Protein AF-A0A2H6NEP6-F1 (afdb_monomer_lite)

Secondary structure (DSSP, 8-state):
---------SSSHHHHHHHHHHHHHHHHHHHHHHHHHHHHHHHHHHHHHHHHHTTS--SS-SS----THHHHHHHHHHHHHHHHHHHHHHHHHHHHHHHHHHHHHHHHHHHHHHHHHHHHHHHHHHHHHHHHHHHHHHHHHHHHHHHHHHHHHHHHHHHHHHHHHHHHHHHHHHHHHHHHHHHHHHHHHHHHHHHHHHHHHHHHHHHHHHHHHHHHHHHHHHHHHHHHHHHHHHHHSS---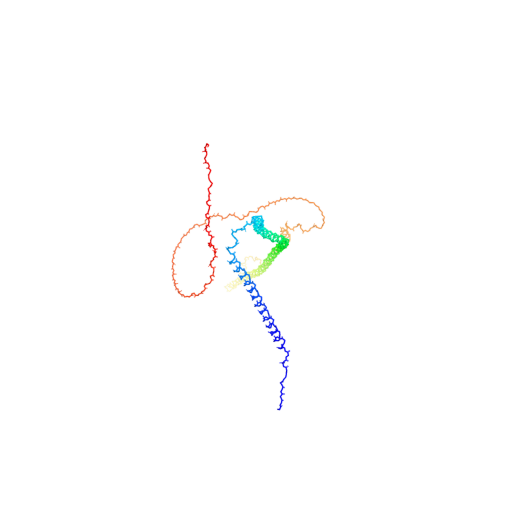SSS------S------HHHHTT--------HHHHHHHHHTT-TTS-SSSS---------------PPPPS----------------------------------------------------------

Foldseek 3Di:
DDDDDDDDDDDPPVVVVVVVVVVVVVVVVVVVVVVVVVVVVVVVVVVVVVVVVVVVPPPPPPPDDDPPVVVVVVVVVVVVVVVVVVVVVVVVVVVVVVVVVVVVVVVVVVVVVVVVVVVVVVVVVCVVVVVVVVVVVVVVVVVVVVVVVVVVVVVVVVVVVVVVVVVVVVVVVVVVVVVVVVVVVVVVVVVVVVVVVVVVVVVVVVVVVVVVVVVVVVVVVVVVVVVVQVVCCVVPVDGPPPPPDDDPDDPDPPVPCVVVVVPPPPPVPCPVVVVCCVVVVVCPPPPPPDDDDDDDDDDDDDDDDDDDDDDDDDDDDDDDDDDDDDDDDDDDDDDDDDDDDDDDDDDDDDDDDDDDDDDDDDDDDDDDD

Sequence (369 aa):
VHGGGGQLRGFDGGARARRFSEREMLESLRERLLSVQQDLSSGLKIFSDKSREAKTNKQRIAQSLPEFSAGLVLLSRYEDSWAALHKGAKECAKTGELVDSEVVMLSALWEKKRSGLLDLQDQLQQIPVFLAGLESTTASLVQLEAHFKEMEHHLLDLEDLCGQCELQRYKHMQILQLENYKKTKRKELEIFKAELDTEHVQKVLDMEHTQEMKLKERQKFFEEAFQQDMEQYLTTGYLQIAERREPIGSMSSMEVNVDTLEQMDLVDMSDQEALDVFLNSGVEDSSLLSAMIGSDSSTHQNEISFQVPTRSELGEKFCSEAPGADSTSQDACEGEAPVVQSDEENVQVDTALVNTETKSPSDASNESD

Structure (mmCIF, N/CA/C/O backbone):
data_AF-A0A2H6NEP6-F1
#
_entry.id   AF-A0A2H6NEP6-F1
#
loop_
_atom_site.group_PDB
_atom_site.id
_atom_site.type_symbol
_atom_site.label_atom_id
_atom_site.label_alt_id
_atom_site.label_comp_id
_atom_site.label_asym_id
_atom_site.label_entity_id
_atom_site.label_seq_id
_atom_site.pdbx_PDB_ins_code
_atom_site.Cartn_x
_atom_site.Cartn_y
_atom_site.Cartn_z
_atom_site.occupancy
_atom_site.B_iso_or_equiv
_atom_site.auth_seq_id
_atom_site.auth_comp_id
_atom_site.auth_asym_id
_atom_site.auth_atom_id
_atom_site.pdbx_PDB_model_num
ATOM 1 N N . VAL A 1 1 ? 82.825 -49.232 -11.498 1.00 38.31 1 VAL A N 1
ATOM 2 C CA . VAL A 1 1 ? 83.161 -49.785 -12.831 1.00 38.31 1 VAL A CA 1
ATOM 3 C C . VAL A 1 1 ? 82.092 -49.307 -13.794 1.00 38.31 1 VAL A C 1
ATOM 5 O O . VAL A 1 1 ? 80.953 -49.641 -13.533 1.00 38.31 1 VAL A O 1
ATOM 8 N N . HIS A 1 2 ? 82.491 -48.516 -14.802 1.00 41.72 2 HIS A N 1
ATOM 9 C CA . HIS A 1 2 ? 81.801 -48.198 -16.071 1.00 41.72 2 HIS A CA 1
ATOM 10 C C . HIS A 1 2 ? 80.335 -47.708 -15.994 1.00 41.72 2 HIS A C 1
ATOM 12 O O . HIS A 1 2 ? 79.480 -48.367 -15.435 1.00 41.72 2 HIS A O 1
ATOM 18 N N . GLY A 1 3 ? 79.928 -46.570 -16.552 1.00 37.19 3 GLY A N 1
ATOM 19 C CA . GLY A 1 3 ? 80.451 -45.837 -17.703 1.00 37.19 3 GLY A CA 1
ATOM 20 C C . GLY A 1 3 ? 79.317 -45.658 -18.726 1.00 37.19 3 GLY A C 1
ATOM 21 O O . GLY A 1 3 ? 78.631 -46.625 -19.030 1.00 37.19 3 GLY A O 1
ATOM 22 N N . GLY A 1 4 ? 79.162 -44.440 -19.258 1.00 39.44 4 GLY A N 1
ATOM 23 C CA . GLY A 1 4 ? 78.342 -44.123 -20.442 1.00 39.44 4 GLY A CA 1
ATOM 24 C C . GLY A 1 4 ? 76.867 -43.822 -20.132 1.00 39.44 4 GLY A C 1
ATOM 25 O O . GLY A 1 4 ? 76.156 -44.683 -19.646 1.00 39.44 4 GLY A O 1
ATOM 26 N N . GLY A 1 5 ? 76.304 -42.634 -20.366 1.00 48.16 5 GLY A N 1
ATOM 27 C CA . GLY A 1 5 ? 76.724 -41.565 -21.270 1.00 48.16 5 GLY A CA 1
ATOM 28 C C . GLY A 1 5 ? 76.229 -41.806 -22.701 1.00 48.16 5 GLY A C 1
ATOM 29 O O . GLY A 1 5 ? 77.031 -42.084 -23.582 1.00 48.16 5 GLY A O 1
ATOM 30 N N . GLY A 1 6 ? 74.919 -41.690 -22.927 1.00 43.19 6 GLY A N 1
ATOM 31 C CA . GLY A 1 6 ? 74.253 -41.663 -24.237 1.00 43.19 6 GLY A CA 1
ATOM 32 C C . GLY A 1 6 ? 72.791 -41.245 -24.023 1.00 43.19 6 GLY A C 1
ATOM 33 O O . GLY A 1 6 ? 72.220 -41.575 -22.996 1.00 43.19 6 GLY A O 1
ATOM 34 N N . GLN A 1 7 ? 72.099 -40.483 -24.863 1.00 48.06 7 GLN A N 1
ATOM 35 C CA . GLN A 1 7 ? 72.382 -39.984 -26.198 1.00 48.06 7 GLN A CA 1
ATOM 36 C C . GLN A 1 7 ? 71.327 -38.888 -26.474 1.00 48.06 7 GLN A C 1
ATOM 38 O O . GLN A 1 7 ? 70.219 -39.186 -26.900 1.00 48.06 7 GLN A O 1
ATOM 43 N N . LEU A 1 8 ? 71.636 -37.614 -26.213 1.00 52.09 8 LEU A N 1
ATOM 44 C CA . LEU A 1 8 ? 70.870 -36.476 -26.747 1.00 52.09 8 LEU A CA 1
ATOM 45 C C . LEU A 1 8 ? 71.723 -35.825 -27.832 1.00 52.09 8 LEU A C 1
ATOM 47 O O . LEU A 1 8 ? 72.448 -34.862 -27.598 1.00 52.09 8 LEU A O 1
ATOM 51 N N . ARG A 1 9 ? 71.704 -36.402 -29.032 1.00 54.72 9 ARG A N 1
ATOM 52 C CA . ARG A 1 9 ? 72.301 -35.771 -30.209 1.00 54.72 9 ARG A CA 1
ATOM 53 C C . ARG A 1 9 ? 71.459 -36.128 -31.420 1.00 54.72 9 ARG A C 1
ATOM 55 O O . ARG A 1 9 ? 71.645 -37.178 -32.020 1.00 54.72 9 ARG A O 1
ATOM 62 N N . GLY A 1 10 ? 70.515 -35.253 -31.741 1.00 55.88 10 GLY A N 1
ATOM 63 C CA . GLY A 1 10 ? 69.619 -35.503 -32.859 1.00 55.88 10 GLY A CA 1
ATOM 64 C C . GLY A 1 10 ? 68.724 -34.353 -33.288 1.00 55.88 10 GLY A C 1
ATOM 65 O O . GLY A 1 10 ? 67.737 -34.656 -33.924 1.00 55.88 10 GLY A O 1
ATOM 66 N N . PHE A 1 11 ? 69.004 -33.077 -32.982 1.00 52.53 11 PHE A N 1
ATOM 67 C CA . PHE A 1 11 ? 68.170 -31.977 -33.513 1.00 52.53 11 PHE A CA 1
ATOM 68 C C . PHE A 1 11 ? 68.890 -30.645 -33.812 1.00 52.53 11 PHE A C 1
ATOM 70 O O . PHE A 1 11 ? 68.223 -29.657 -34.083 1.00 52.53 11 PHE A O 1
ATOM 77 N N . ASP A 1 12 ? 70.231 -30.598 -33.862 1.00 54.72 12 ASP A N 1
ATOM 78 C CA . ASP A 1 12 ? 70.967 -29.341 -34.151 1.00 54.72 12 ASP A CA 1
ATOM 79 C C . ASP A 1 12 ? 71.743 -29.342 -35.493 1.00 54.72 12 ASP A C 1
ATOM 81 O O . ASP A 1 12 ? 72.451 -28.400 -35.844 1.00 54.72 12 ASP A O 1
ATOM 85 N N . GLY A 1 13 ? 71.599 -30.401 -36.302 1.00 53.53 13 GLY A N 1
ATOM 86 C CA . GLY A 1 13 ? 72.216 -30.487 -37.637 1.00 53.53 13 GLY A CA 1
ATOM 87 C C . GLY A 1 13 ? 71.435 -29.742 -38.728 1.00 53.53 13 GLY A C 1
ATOM 88 O O . GLY A 1 13 ? 72.027 -29.093 -39.589 1.00 53.53 13 GLY A O 1
ATOM 89 N N . GLY A 1 14 ? 70.098 -29.773 -38.669 1.00 55.50 14 GLY A N 1
ATOM 90 C CA . GLY A 1 14 ? 69.230 -29.156 -39.681 1.00 55.50 14 GLY A CA 1
ATOM 91 C C . GLY A 1 14 ? 69.211 -27.625 -39.626 1.00 55.50 14 GLY A C 1
ATOM 92 O O . GLY A 1 14 ? 69.209 -26.970 -40.665 1.00 55.50 14 GLY A O 1
ATOM 93 N N . ALA A 1 15 ? 69.270 -27.042 -38.424 1.00 56.22 15 ALA A N 1
ATOM 94 C CA . ALA A 1 15 ? 69.290 -25.590 -38.237 1.00 56.22 15 ALA A CA 1
ATOM 95 C C . ALA A 1 15 ? 70.648 -24.961 -38.591 1.00 56.22 15 ALA A C 1
ATOM 97 O O . ALA A 1 15 ? 70.712 -23.787 -38.955 1.00 56.22 15 ALA A O 1
ATOM 98 N N . ARG A 1 16 ? 71.748 -25.721 -38.500 1.00 57.47 16 ARG A N 1
ATOM 99 C CA . ARG A 1 16 ? 73.086 -25.255 -38.893 1.00 57.47 16 ARG A CA 1
ATOM 100 C C . ARG A 1 16 ? 73.315 -25.377 -40.401 1.00 57.47 16 ARG A C 1
ATOM 102 O O . ARG A 1 16 ? 73.893 -24.462 -40.975 1.00 57.47 16 ARG A O 1
ATOM 109 N N . ALA A 1 17 ? 72.797 -26.431 -41.040 1.00 59.59 17 ALA A N 1
ATOM 110 C CA . ALA A 1 17 ? 72.829 -26.589 -42.496 1.00 59.59 17 ALA A CA 1
ATOM 111 C C . ALA A 1 17 ? 71.945 -25.555 -43.220 1.00 59.59 17 ALA A C 1
ATOM 113 O O . ALA A 1 17 ? 72.397 -24.949 -44.188 1.00 59.59 17 ALA A O 1
ATOM 114 N N . ARG A 1 18 ? 70.736 -25.259 -42.708 1.00 59.88 18 ARG A N 1
ATOM 115 C CA . ARG A 1 18 ? 69.891 -24.175 -43.254 1.00 59.88 18 ARG A CA 1
ATOM 116 C C . ARG A 1 18 ? 70.546 -22.800 -43.110 1.00 59.88 18 ARG A C 1
ATOM 118 O O . ARG A 1 18 ? 70.616 -22.073 -44.087 1.00 59.88 18 ARG A O 1
ATOM 125 N N . ARG A 1 19 ? 71.140 -22.493 -41.949 1.00 60.56 19 ARG A N 1
ATOM 126 C CA . ARG A 1 19 ? 71.879 -21.231 -41.727 1.00 60.56 19 ARG A CA 1
ATOM 127 C C . ARG A 1 19 ? 73.191 -21.113 -42.518 1.00 60.56 19 ARG A C 1
ATOM 129 O O . ARG A 1 19 ? 73.740 -20.016 -42.619 1.00 60.56 19 ARG A O 1
ATOM 136 N N . PHE A 1 20 ? 73.743 -22.219 -43.016 1.00 63.06 20 PHE A N 1
ATOM 137 C CA . PHE A 1 20 ? 74.905 -22.201 -43.911 1.00 63.06 20 PHE A CA 1
ATOM 138 C C . PHE A 1 20 ? 74.459 -21.986 -45.362 1.00 63.06 20 PHE A C 1
ATOM 140 O O . PHE A 1 20 ? 74.976 -21.098 -46.026 1.00 63.06 20 PHE A O 1
ATOM 147 N N . SER A 1 21 ? 73.408 -22.689 -45.795 1.00 67.12 21 SER A N 1
ATOM 148 C CA . SER A 1 21 ? 72.817 -22.530 -47.128 1.00 67.12 21 SER A CA 1
ATOM 149 C C . SER A 1 21 ? 72.181 -21.145 -47.340 1.00 67.12 21 SER A C 1
ATOM 151 O O . SER A 1 21 ? 72.321 -20.563 -48.409 1.00 67.12 21 SER A O 1
ATOM 153 N N . GLU A 1 22 ? 71.568 -20.552 -46.309 1.00 67.44 22 GLU A N 1
ATOM 154 C CA . GLU A 1 22 ? 71.094 -19.158 -46.346 1.00 67.44 22 GLU A CA 1
ATOM 155 C C . GLU A 1 22 ? 72.248 -18.154 -46.478 1.00 67.44 22 GLU A C 1
ATOM 157 O O . GLU A 1 22 ? 72.110 -17.153 -47.178 1.00 67.44 22 GLU A O 1
ATOM 162 N N . ARG A 1 23 ? 73.404 -18.420 -45.851 1.00 71.56 23 ARG A N 1
ATOM 163 C CA . ARG A 1 23 ? 74.587 -17.557 -45.986 1.00 71.56 23 ARG A CA 1
ATOM 164 C C . ARG A 1 23 ? 75.224 -17.655 -47.367 1.00 71.56 23 ARG A C 1
ATOM 166 O O . ARG A 1 23 ? 75.495 -16.612 -47.947 1.00 71.56 23 ARG A O 1
ATOM 173 N N . GLU A 1 24 ? 75.365 -18.857 -47.922 1.00 76.00 24 GLU A N 1
ATOM 174 C CA . GLU A 1 24 ? 75.842 -19.045 -49.302 1.00 76.00 24 GLU A CA 1
ATOM 175 C C . GLU A 1 24 ? 74.893 -18.401 -50.326 1.00 76.00 24 GLU A C 1
ATOM 177 O O . GLU A 1 24 ? 75.335 -17.778 -51.290 1.00 76.00 24 GLU A O 1
ATOM 182 N N . MET A 1 25 ? 73.575 -18.481 -50.105 1.00 71.75 25 MET A N 1
ATOM 183 C CA . MET A 1 25 ? 72.591 -17.855 -50.992 1.00 71.75 25 MET A CA 1
ATOM 184 C C . MET A 1 25 ? 72.640 -16.320 -50.920 1.00 71.75 25 MET A C 1
ATOM 186 O O . MET A 1 25 ? 72.507 -15.650 -51.945 1.00 71.75 25 MET A O 1
ATOM 190 N N . LEU A 1 26 ? 72.883 -15.751 -49.734 1.00 79.44 26 LEU A N 1
ATOM 191 C CA . LEU A 1 26 ? 73.081 -14.309 -49.557 1.00 79.44 26 LEU A CA 1
ATOM 192 C C . LEU A 1 26 ? 74.421 -13.824 -50.123 1.00 79.44 26 LEU A C 1
ATOM 194 O O . LEU A 1 26 ? 74.476 -12.731 -50.684 1.00 79.44 26 LEU A O 1
ATOM 198 N N . GLU A 1 27 ? 75.484 -14.623 -50.026 1.00 80.44 27 GLU A N 1
ATOM 199 C CA . GLU A 1 27 ? 76.773 -14.332 -50.664 1.00 80.44 27 GLU A CA 1
ATOM 200 C C . GLU A 1 27 ? 76.654 -14.368 -52.190 1.00 80.44 27 GLU A C 1
ATOM 202 O O . GLU A 1 27 ? 77.054 -13.409 -52.846 1.00 80.44 27 GLU A O 1
ATOM 207 N N . SER A 1 28 ? 75.976 -15.373 -52.752 1.00 77.38 28 SER A N 1
ATOM 208 C CA . SER A 1 28 ? 75.677 -15.442 -54.188 1.00 77.38 28 SER A CA 1
ATOM 209 C C . SER A 1 28 ? 74.826 -14.260 -54.672 1.00 77.38 28 SER A C 1
ATOM 211 O O . SER A 1 28 ? 75.079 -13.690 -55.737 1.00 77.38 28 SER A O 1
ATOM 213 N N . LEU A 1 29 ? 73.831 -13.840 -53.882 1.00 78.06 29 LEU A N 1
ATOM 214 C CA . LEU A 1 29 ? 73.020 -12.663 -54.192 1.00 78.06 29 LEU A CA 1
ATOM 215 C C . LEU A 1 29 ? 73.855 -11.377 -54.137 1.00 78.06 29 LEU A C 1
ATOM 217 O O . LEU A 1 29 ? 73.715 -10.518 -55.006 1.00 78.06 29 LEU A O 1
ATOM 221 N N . ARG A 1 30 ? 74.754 -11.255 -53.155 1.00 81.69 30 ARG A N 1
ATOM 222 C CA . ARG A 1 30 ? 75.672 -10.119 -53.024 1.00 81.69 30 ARG A CA 1
ATOM 223 C C . ARG A 1 30 ? 76.664 -10.056 -54.184 1.00 81.69 30 ARG A C 1
ATOM 225 O O . ARG A 1 30 ? 76.882 -8.973 -54.720 1.00 81.69 30 ARG A O 1
ATOM 232 N N . GLU A 1 31 ? 77.222 -11.187 -54.603 1.00 85.25 31 GLU A N 1
ATOM 233 C CA . GLU A 1 31 ? 78.096 -11.275 -55.777 1.00 85.25 31 GLU A CA 1
ATOM 234 C C . GLU A 1 31 ? 77.351 -10.910 -57.063 1.00 85.25 31 GLU A C 1
ATOM 236 O O . GLU A 1 31 ? 77.858 -10.123 -57.861 1.00 85.25 31 GLU A O 1
ATOM 241 N N . ARG A 1 32 ? 76.106 -11.379 -57.236 1.00 81.94 32 ARG A N 1
ATOM 242 C CA . ARG A 1 32 ? 75.252 -10.955 -58.357 1.00 81.94 32 ARG A CA 1
ATOM 243 C C . ARG A 1 32 ? 74.953 -9.462 -58.330 1.00 81.94 32 ARG A C 1
ATOM 245 O O . ARG A 1 32 ? 74.985 -8.832 -59.381 1.00 81.94 32 ARG A O 1
ATOM 252 N N . LEU A 1 33 ? 74.689 -8.883 -57.161 1.00 82.25 33 LEU A N 1
ATOM 253 C CA . LEU A 1 33 ? 74.433 -7.448 -57.040 1.00 82.25 33 LEU A CA 1
ATOM 254 C C . LEU A 1 33 ? 75.683 -6.628 -57.394 1.00 82.25 33 LEU A C 1
ATOM 256 O O . LEU A 1 33 ? 75.581 -5.627 -58.098 1.00 82.25 33 LEU A O 1
ATOM 260 N N . LEU A 1 34 ? 76.863 -7.080 -56.955 1.00 82.44 34 LEU A N 1
ATOM 261 C CA . LEU A 1 34 ? 78.146 -6.464 -57.298 1.00 82.44 34 LEU A CA 1
ATOM 262 C C . LEU A 1 34 ? 78.468 -6.606 -58.791 1.00 82.44 34 LEU A C 1
ATOM 264 O O . LEU A 1 34 ? 78.938 -5.640 -59.388 1.00 82.44 34 LEU A O 1
ATOM 268 N N . SER A 1 35 ? 78.154 -7.751 -59.406 1.00 80.81 35 SER A N 1
ATOM 269 C CA . SER A 1 35 ? 78.259 -7.954 -60.858 1.00 80.81 35 SER A CA 1
ATOM 270 C C . SER A 1 35 ? 77.335 -7.003 -61.610 1.00 80.81 35 SER A C 1
ATOM 272 O O . SER A 1 35 ? 77.795 -6.295 -62.491 1.00 80.81 35 SER A O 1
ATOM 274 N N . VAL A 1 36 ? 76.061 -6.892 -61.218 1.00 82.44 36 VAL A N 1
ATOM 275 C CA . VAL A 1 36 ? 75.106 -5.966 -61.851 1.00 82.44 36 VAL A CA 1
ATOM 276 C C . VAL A 1 36 ? 75.550 -4.515 -61.672 1.00 82.44 36 VAL A C 1
ATOM 278 O O . VAL A 1 36 ? 75.458 -3.718 -62.603 1.00 82.44 36 VAL A O 1
ATOM 281 N N . GLN A 1 37 ? 76.082 -4.154 -60.504 1.00 81.56 37 GLN A N 1
ATOM 282 C CA . GLN A 1 37 ? 76.624 -2.820 -60.266 1.00 81.56 37 GLN A CA 1
ATOM 283 C C . GLN A 1 37 ? 77.871 -2.547 -61.122 1.00 81.56 37 GLN A C 1
ATOM 285 O O . GLN A 1 37 ? 78.024 -1.434 -61.635 1.00 81.56 37 GLN A O 1
ATOM 290 N N . GLN A 1 38 ? 78.752 -3.535 -61.310 1.00 80.50 38 GLN A N 1
ATOM 291 C CA . GLN A 1 38 ? 79.907 -3.434 -62.204 1.00 80.50 38 GLN A CA 1
ATOM 292 C C . GLN A 1 38 ? 79.500 -3.393 -63.676 1.00 80.50 38 GLN A C 1
ATOM 294 O O . GLN A 1 38 ? 80.073 -2.600 -64.418 1.00 80.50 38 GLN A O 1
ATOM 299 N N . ASP A 1 39 ? 78.497 -4.160 -64.090 1.00 79.75 39 ASP A N 1
ATOM 300 C CA . ASP A 1 39 ? 77.975 -4.185 -65.457 1.00 79.75 39 ASP A CA 1
ATOM 301 C C . ASP A 1 39 ? 77.272 -2.870 -65.795 1.00 79.75 39 ASP A C 1
ATOM 303 O O . ASP A 1 39 ? 77.503 -2.300 -66.859 1.00 79.75 39 ASP A O 1
ATOM 307 N N . LEU A 1 40 ? 76.501 -2.310 -64.857 1.00 76.75 40 LEU A N 1
ATOM 308 C CA . LEU A 1 40 ? 75.927 -0.971 -64.987 1.00 76.75 40 LEU A CA 1
ATOM 309 C C . LEU A 1 40 ? 77.016 0.104 -65.017 1.00 76.75 40 LEU A C 1
ATOM 311 O O . LEU A 1 40 ? 76.964 0.999 -65.857 1.00 76.75 40 LEU A O 1
ATOM 315 N N . SER A 1 41 ? 78.034 0.008 -64.158 1.00 78.62 41 SER A N 1
ATOM 316 C CA . SER A 1 41 ? 79.156 0.959 -64.144 1.00 78.62 41 SER A CA 1
ATOM 317 C C . SER A 1 41 ? 80.007 0.870 -65.417 1.00 78.62 41 SER A C 1
ATOM 319 O O . SER A 1 41 ? 80.479 1.891 -65.920 1.00 78.62 41 SER A O 1
ATOM 321 N N . SER A 1 42 ? 80.178 -0.333 -65.966 1.00 74.44 42 SER A N 1
ATOM 322 C CA . SER A 1 42 ? 80.902 -0.589 -67.215 1.00 74.44 42 SER A CA 1
ATOM 323 C C . SER A 1 42 ? 80.083 -0.139 -68.421 1.00 74.44 42 SER A C 1
ATOM 325 O O . SER A 1 42 ? 80.619 0.527 -69.302 1.00 74.44 42 SER A O 1
ATOM 327 N N . GLY A 1 43 ? 78.769 -0.383 -68.419 1.00 73.81 43 GLY A N 1
ATOM 328 C CA . GLY A 1 43 ? 77.834 0.155 -69.404 1.00 73.81 43 GLY A CA 1
ATOM 329 C C . GLY A 1 43 ? 77.844 1.683 -69.415 1.00 73.81 43 GLY A C 1
ATOM 330 O O . GLY A 1 43 ? 78.008 2.290 -70.473 1.00 73.81 43 GLY A O 1
ATOM 331 N N . LEU A 1 44 ? 77.781 2.323 -68.242 1.00 73.00 44 LEU A N 1
ATOM 332 C CA . LEU A 1 44 ? 77.845 3.781 -68.119 1.00 73.00 44 LEU A CA 1
ATOM 333 C C . LEU A 1 44 ? 79.205 4.344 -68.567 1.00 73.00 44 LEU A C 1
ATOM 335 O O . LEU A 1 44 ? 79.246 5.397 -69.201 1.00 73.00 44 LEU A O 1
ATOM 339 N N . LYS A 1 45 ? 80.317 3.642 -68.296 1.00 74.19 45 LYS A N 1
ATOM 340 C CA . LYS A 1 45 ? 81.643 4.005 -68.825 1.00 74.19 45 LYS A CA 1
ATOM 341 C C . LYS A 1 45 ? 81.707 3.904 -70.347 1.00 74.19 45 LYS A C 1
ATOM 343 O O . LYS A 1 45 ? 82.217 4.829 -70.963 1.00 74.19 45 LYS A O 1
ATOM 348 N N . ILE A 1 46 ? 81.122 2.873 -70.960 1.00 69.69 46 ILE A N 1
ATOM 349 C CA . ILE A 1 46 ? 81.054 2.740 -72.427 1.00 69.69 46 ILE A CA 1
ATOM 350 C C . ILE A 1 46 ? 80.241 3.889 -73.048 1.00 69.69 46 ILE A C 1
ATOM 352 O O . ILE A 1 46 ? 80.636 4.442 -74.076 1.00 69.69 46 ILE A O 1
ATOM 356 N N . PHE A 1 47 ? 79.134 4.303 -72.420 1.00 55.62 47 PHE A N 1
ATOM 357 C CA . PHE A 1 47 ? 78.380 5.485 -72.860 1.00 55.62 47 PHE A CA 1
ATOM 358 C C . PHE A 1 47 ? 79.156 6.794 -72.645 1.00 55.62 47 PHE A C 1
ATOM 360 O O . PHE A 1 47 ? 79.107 7.688 -73.492 1.00 55.62 47 PHE A O 1
ATOM 367 N N . SER A 1 48 ? 79.904 6.905 -71.546 1.00 64.81 48 SER A N 1
ATOM 368 C CA . SER A 1 48 ? 80.748 8.066 -71.249 1.00 64.81 48 SER A CA 1
ATOM 369 C C . SER A 1 48 ? 81.924 8.194 -72.228 1.00 64.81 48 SER A C 1
ATOM 371 O O . SER A 1 48 ? 82.181 9.289 -72.732 1.00 64.81 48 SER A O 1
ATOM 373 N N . ASP A 1 49 ? 82.580 7.087 -72.585 1.00 57.62 49 ASP A N 1
ATOM 374 C CA . ASP A 1 49 ? 83.686 7.076 -73.547 1.00 57.62 49 ASP A CA 1
ATOM 375 C C . ASP A 1 49 ? 83.200 7.382 -74.970 1.00 57.62 49 ASP A C 1
ATOM 377 O O . ASP A 1 49 ? 83.784 8.243 -75.632 1.00 57.62 49 ASP A O 1
ATOM 381 N N . LYS A 1 50 ? 82.047 6.843 -75.400 1.00 60.53 50 LYS A N 1
ATOM 382 C CA . LYS A 1 50 ? 81.410 7.249 -76.672 1.00 60.53 50 LYS A CA 1
ATOM 383 C C . LYS A 1 50 ? 81.003 8.731 -76.693 1.00 60.53 50 LYS A C 1
ATOM 385 O O . LYS A 1 50 ? 81.102 9.388 -77.728 1.00 60.53 50 LYS A O 1
ATOM 390 N N . SER A 1 51 ? 80.593 9.294 -75.553 1.00 52.81 51 SER A N 1
ATOM 391 C CA . SER A 1 51 ? 80.286 10.729 -75.413 1.00 52.81 51 SER A CA 1
ATOM 392 C C . SER A 1 51 ? 81.539 11.620 -75.473 1.00 52.81 51 SER A C 1
ATOM 394 O O . SER A 1 51 ? 81.466 12.777 -75.901 1.00 52.81 51 SER A O 1
ATOM 396 N N . ARG A 1 52 ? 82.715 11.101 -75.088 1.00 58.50 52 ARG A N 1
ATOM 397 C CA . ARG A 1 52 ? 83.999 11.815 -75.221 1.00 58.50 52 ARG A CA 1
ATOM 398 C C . ARG A 1 52 ? 84.596 11.688 -76.625 1.00 58.50 52 ARG A C 1
ATOM 400 O O . ARG A 1 52 ? 85.170 12.667 -77.097 1.00 58.50 52 ARG A O 1
ATOM 407 N N . GLU A 1 53 ? 84.375 10.580 -77.330 1.00 49.62 53 GLU A N 1
ATOM 408 C CA . GLU A 1 53 ? 84.782 10.400 -78.735 1.00 49.62 53 GLU A CA 1
ATOM 409 C C . GLU A 1 53 ? 83.972 11.284 -79.709 1.00 49.62 53 GLU A C 1
ATOM 411 O O . GLU A 1 53 ? 84.501 11.775 -80.705 1.00 49.62 53 GLU A O 1
ATOM 416 N N . ALA A 1 54 ? 82.724 11.630 -79.368 1.00 50.97 54 ALA A N 1
ATOM 417 C CA . ALA A 1 54 ? 81.925 12.607 -80.119 1.00 50.97 54 ALA A CA 1
ATOM 418 C C . ALA A 1 54 ? 82.403 14.073 -79.965 1.00 50.97 54 ALA A C 1
ATOM 420 O O . ALA A 1 54 ? 81.953 14.953 -80.702 1.00 50.97 54 ALA A O 1
ATOM 421 N N . LYS A 1 55 ? 83.313 14.378 -79.023 1.00 51.03 55 LYS A N 1
ATOM 422 C CA . LYS A 1 55 ? 83.756 15.760 -78.742 1.00 51.03 55 LYS A CA 1
ATOM 423 C C . LYS A 1 55 ? 84.974 16.224 -79.553 1.00 51.03 55 LYS A C 1
ATOM 425 O O . LYS A 1 55 ? 85.243 17.423 -79.543 1.00 51.03 55 LYS A O 1
ATOM 430 N N . THR A 1 56 ? 85.655 15.354 -80.305 1.00 48.22 56 THR A N 1
ATOM 431 C CA . THR A 1 56 ? 86.775 15.730 -81.201 1.00 48.22 56 THR A CA 1
ATOM 432 C C . THR A 1 56 ? 86.383 15.856 -82.679 1.00 48.22 56 THR A C 1
ATOM 434 O O . THR A 1 56 ? 87.217 16.226 -83.500 1.00 48.22 56 THR A O 1
ATOM 437 N N . ASN A 1 57 ? 85.102 15.680 -83.028 1.00 45.38 57 ASN A N 1
ATOM 438 C CA . ASN 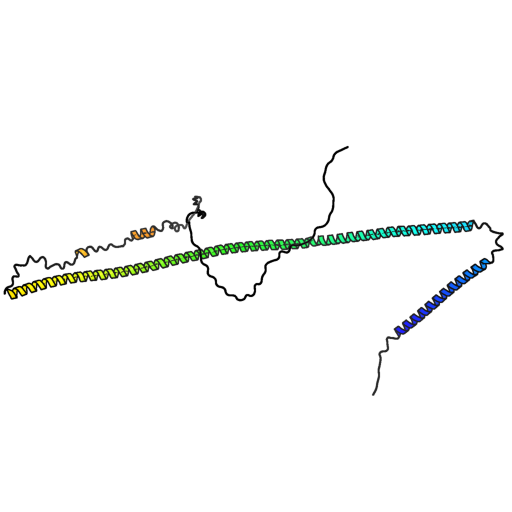A 1 57 ? 84.567 15.984 -84.361 1.00 45.38 57 ASN A CA 1
ATOM 439 C C . ASN A 1 57 ? 83.758 17.296 -84.367 1.00 45.38 57 ASN A C 1
ATOM 441 O O . ASN A 1 57 ? 82.599 17.339 -84.768 1.00 45.38 57 ASN A O 1
ATOM 445 N N . LYS A 1 58 ? 84.356 18.383 -83.866 1.00 51.88 58 LYS A N 1
ATOM 446 C CA . LYS A 1 58 ? 83.745 19.727 -83.858 1.00 51.88 58 LYS A CA 1
ATOM 447 C C . LYS A 1 58 ? 84.315 20.686 -84.907 1.00 51.88 58 LYS A C 1
ATOM 449 O O . LYS A 1 58 ? 83.973 21.861 -84.891 1.00 51.88 58 LYS A O 1
ATOM 454 N N . GLN A 1 59 ? 85.144 20.212 -85.844 1.00 50.00 59 GLN A N 1
ATOM 455 C CA . GLN A 1 59 ? 85.807 21.104 -86.810 1.00 50.00 59 GLN A CA 1
ATOM 456 C C . GLN A 1 59 ? 85.715 20.684 -88.289 1.00 50.00 59 GLN A C 1
ATOM 458 O O . GLN A 1 59 ? 86.328 21.322 -89.138 1.00 50.00 59 GLN A O 1
ATOM 463 N N . ARG A 1 60 ? 84.895 19.677 -88.635 1.00 46.38 60 ARG A N 1
ATOM 464 C CA . ARG A 1 60 ? 84.510 19.368 -90.035 1.00 46.38 60 ARG A CA 1
ATOM 465 C C . ARG A 1 60 ? 83.004 19.206 -90.275 1.00 46.38 60 ARG A C 1
ATOM 467 O O . ARG A 1 60 ? 82.599 18.739 -91.331 1.00 46.38 60 ARG A O 1
ATOM 474 N N . ILE A 1 61 ? 82.168 19.664 -89.346 1.00 47.75 61 ILE A N 1
ATOM 475 C CA . ILE A 1 61 ? 80.711 19.773 -89.532 1.00 47.75 61 ILE A CA 1
ATOM 476 C C . ILE A 1 61 ? 80.332 21.253 -89.411 1.00 47.75 61 ILE A C 1
ATOM 478 O O . ILE A 1 61 ? 79.585 21.666 -88.537 1.00 47.75 61 ILE A O 1
ATOM 482 N N . ALA A 1 62 ? 80.953 22.086 -90.244 1.00 45.75 62 ALA A N 1
ATOM 483 C CA . ALA A 1 62 ? 80.589 23.496 -90.402 1.00 45.75 62 ALA A CA 1
ATOM 484 C C . ALA A 1 62 ? 80.209 23.836 -91.856 1.00 45.75 62 ALA A C 1
ATOM 486 O O . ALA A 1 62 ? 79.976 24.997 -92.166 1.00 45.75 62 ALA A O 1
ATOM 487 N N . GLN A 1 63 ? 80.143 22.847 -92.760 1.00 48.69 63 GLN A N 1
ATOM 488 C CA . GLN A 1 63 ? 79.827 23.068 -94.183 1.00 48.69 63 GLN A CA 1
ATOM 489 C C . GLN A 1 63 ? 78.873 22.024 -94.790 1.00 48.69 63 GLN A C 1
ATOM 491 O O . GLN A 1 63 ? 78.814 21.844 -96.000 1.00 48.69 63 GLN A O 1
ATOM 496 N N . SER A 1 64 ? 78.086 21.349 -93.956 1.00 42.81 64 SER A N 1
ATOM 497 C CA . SER A 1 64 ? 76.834 20.713 -94.377 1.00 42.81 64 SER A CA 1
ATOM 498 C C . SER A 1 64 ? 75.958 20.522 -93.145 1.00 42.81 64 SER A C 1
ATOM 500 O O . SER A 1 64 ? 76.076 19.543 -92.415 1.00 42.81 64 SER A O 1
ATOM 502 N N . LEU A 1 65 ? 75.097 21.501 -92.879 1.00 45.12 65 LEU A N 1
ATOM 503 C CA . LEU A 1 65 ? 73.886 21.262 -92.109 1.00 45.12 65 LEU A CA 1
ATOM 504 C C . LEU A 1 65 ? 72.782 21.110 -93.164 1.00 45.12 65 LEU A C 1
ATOM 506 O O . LEU A 1 65 ? 72.282 22.122 -93.650 1.00 45.12 65 LEU A O 1
ATOM 510 N N . PRO A 1 66 ? 72.442 19.883 -93.604 1.00 52.12 66 PRO A N 1
ATOM 511 C CA . PRO A 1 66 ? 71.144 19.667 -94.223 1.00 52.12 66 PRO A CA 1
ATOM 512 C C . PRO A 1 66 ? 70.105 20.168 -93.224 1.00 52.12 66 PRO A C 1
ATOM 514 O O . PRO A 1 66 ? 70.295 20.004 -92.017 1.00 52.12 66 PRO A O 1
ATOM 517 N N . GLU A 1 67 ? 69.029 20.780 -93.692 1.00 52.44 67 GLU A N 1
ATOM 518 C CA . GLU A 1 67 ? 67.888 21.133 -92.856 1.00 52.44 67 GLU A CA 1
ATOM 519 C C . GLU A 1 67 ? 67.298 19.858 -92.218 1.00 52.44 67 GLU A C 1
ATOM 521 O O . GLU A 1 67 ? 66.295 19.313 -92.664 1.00 52.44 67 GLU A O 1
ATOM 526 N N . PHE A 1 68 ? 67.881 19.373 -91.118 1.00 55.94 68 PHE A N 1
ATOM 527 C CA . PHE A 1 68 ? 67.281 18.384 -90.216 1.00 55.94 68 PHE A CA 1
ATOM 528 C C . PHE A 1 68 ? 66.130 19.015 -89.406 1.00 55.94 68 PHE A C 1
ATOM 530 O O . PHE A 1 68 ? 65.814 18.583 -88.298 1.00 55.94 68 PHE A O 1
ATOM 537 N N . SER A 1 69 ? 65.494 20.051 -89.958 1.00 64.88 69 SER A N 1
ATOM 538 C CA . SER A 1 69 ? 64.391 20.794 -89.364 1.00 64.88 69 SER A CA 1
ATOM 539 C C . SER A 1 69 ? 63.179 19.886 -89.168 1.00 64.88 69 SER A C 1
ATOM 541 O O . SER A 1 69 ? 62.589 19.894 -88.097 1.00 64.88 69 SER A O 1
ATOM 543 N N . ALA A 1 70 ? 62.858 19.021 -90.135 1.00 73.50 70 ALA A N 1
ATOM 544 C CA . ALA A 1 70 ? 61.686 18.146 -90.058 1.00 73.50 70 ALA A CA 1
ATOM 545 C C . ALA A 1 70 ? 61.777 17.099 -88.930 1.00 73.50 70 ALA A C 1
ATOM 547 O O . ALA A 1 70 ? 60.804 16.883 -88.209 1.00 73.50 70 ALA A O 1
ATOM 548 N N . GLY A 1 71 ? 62.946 16.471 -88.743 1.00 83.00 71 GLY A N 1
ATOM 549 C CA . GLY A 1 71 ? 63.159 15.482 -87.680 1.00 83.00 71 GLY A CA 1
ATOM 550 C C . GLY A 1 71 ? 63.136 16.114 -86.288 1.00 83.00 71 GLY A C 1
ATOM 551 O O . GLY A 1 71 ? 62.473 15.601 -85.389 1.00 83.00 71 GLY A O 1
ATOM 552 N N . LEU A 1 72 ? 63.798 17.264 -86.127 1.00 83.81 72 LEU A N 1
ATOM 553 C CA . LEU A 1 72 ? 63.813 18.010 -84.869 1.00 83.81 72 LEU A CA 1
ATOM 554 C C . LEU A 1 72 ? 62.423 18.562 -84.510 1.00 83.81 72 LEU A C 1
ATOM 556 O O . LEU A 1 72 ? 62.018 18.481 -83.355 1.00 83.81 72 LEU A O 1
ATOM 560 N N . VAL A 1 73 ? 61.656 19.037 -85.498 1.00 85.19 73 VAL A N 1
ATOM 561 C CA . VAL A 1 73 ? 60.261 19.470 -85.313 1.00 85.19 73 VAL A CA 1
ATOM 562 C C . VAL A 1 73 ? 59.359 18.301 -84.913 1.00 85.19 73 VAL A C 1
ATOM 564 O O . VAL A 1 73 ? 58.521 18.469 -84.034 1.00 85.19 73 VAL A O 1
ATOM 567 N N . LEU A 1 74 ? 59.530 17.109 -85.499 1.00 90.56 74 LEU A N 1
ATOM 568 C CA . LEU A 1 74 ? 58.752 15.923 -85.121 1.00 90.56 74 LEU A CA 1
ATOM 569 C C . LEU A 1 74 ? 59.046 15.483 -83.679 1.00 90.56 74 LEU A C 1
ATOM 571 O O . LEU A 1 74 ? 58.113 15.223 -82.922 1.00 90.56 74 LEU A O 1
ATOM 575 N N . LEU A 1 75 ? 60.325 15.439 -83.294 1.00 92.25 75 LEU A N 1
ATOM 576 C CA . LEU A 1 75 ? 60.754 15.152 -81.921 1.00 92.25 75 LEU A CA 1
ATOM 577 C C . LEU A 1 75 ? 60.202 16.184 -80.931 1.00 92.25 75 LEU A C 1
ATOM 579 O O . LEU A 1 75 ? 59.595 15.780 -79.944 1.00 92.25 75 LEU A O 1
ATOM 583 N N . SER A 1 76 ? 60.314 17.481 -81.239 1.00 90.38 76 SER A N 1
ATOM 584 C CA . SER A 1 76 ? 59.712 18.558 -80.437 1.00 90.38 76 SER A CA 1
ATOM 585 C C . SER A 1 76 ? 58.203 18.361 -80.292 1.00 90.38 76 SER A C 1
ATOM 587 O O . SER A 1 76 ? 57.672 18.468 -79.195 1.00 90.38 76 SER A O 1
ATOM 589 N N . ARG A 1 77 ? 57.498 17.983 -81.368 1.00 93.31 77 ARG A N 1
ATOM 590 C CA . ARG A 1 77 ? 56.049 17.745 -81.316 1.00 93.31 77 ARG A CA 1
ATOM 591 C C . ARG A 1 77 ? 55.675 16.555 -80.432 1.00 93.31 77 ARG A C 1
ATOM 593 O O . ARG A 1 77 ? 54.645 16.606 -79.759 1.00 93.31 77 ARG A O 1
ATOM 600 N N . TYR A 1 78 ? 56.460 15.478 -80.456 1.00 95.50 78 TYR A N 1
ATOM 601 C CA . TYR A 1 78 ? 56.258 14.328 -79.571 1.00 95.50 78 TYR A CA 1
ATOM 602 C C . TYR A 1 78 ? 56.597 14.661 -78.119 1.00 95.50 78 TYR A C 1
ATOM 604 O O . TYR A 1 78 ? 55.858 14.240 -77.235 1.00 95.50 78 TYR A O 1
ATOM 612 N N . GLU A 1 79 ? 57.657 15.431 -77.877 1.00 95.12 79 GLU A N 1
ATOM 613 C CA . GLU A 1 79 ? 58.016 15.937 -76.550 1.00 95.12 79 GLU A CA 1
ATOM 614 C C . GLU A 1 79 ? 56.894 16.811 -75.975 1.00 95.12 79 GLU A C 1
ATOM 616 O O . GLU A 1 79 ? 56.415 16.537 -74.876 1.00 95.12 79 GLU A O 1
ATOM 621 N N . ASP A 1 80 ? 56.387 17.770 -76.754 1.00 95.00 80 ASP A N 1
ATOM 622 C CA . ASP A 1 80 ? 55.265 18.631 -76.370 1.00 95.00 80 ASP A CA 1
ATOM 623 C C . ASP A 1 80 ? 53.991 17.816 -76.103 1.00 95.00 80 ASP A C 1
ATOM 625 O O . ASP A 1 80 ? 53.290 18.039 -75.114 1.00 95.00 80 ASP A O 1
ATOM 629 N N . SER A 1 81 ? 53.695 16.831 -76.959 1.00 95.88 81 SER A N 1
ATOM 630 C CA . SER A 1 81 ? 52.528 15.951 -76.797 1.00 95.88 81 SER A CA 1
ATOM 631 C C . SER A 1 81 ? 52.652 15.067 -75.553 1.00 95.88 81 SER A C 1
ATOM 633 O O . SER A 1 81 ? 51.678 14.882 -74.826 1.00 95.88 81 SER A O 1
ATOM 635 N N . TRP A 1 82 ? 53.847 14.539 -75.284 1.00 96.25 82 TRP A N 1
ATOM 636 C CA . TRP A 1 82 ? 54.141 13.749 -74.092 1.00 96.25 82 TRP A CA 1
ATOM 637 C C . TRP A 1 82 ? 54.033 14.604 -72.826 1.00 96.25 82 TRP A C 1
ATOM 639 O O . TRP A 1 82 ? 53.384 14.196 -71.862 1.00 96.25 82 TRP A O 1
ATOM 649 N N . ALA A 1 83 ? 54.584 15.819 -72.844 1.00 96.38 83 ALA A N 1
ATOM 650 C CA . ALA A 1 83 ? 54.492 16.762 -71.737 1.00 96.38 83 ALA A CA 1
ATOM 651 C C . ALA A 1 83 ? 53.035 17.165 -71.456 1.00 96.38 83 ALA A C 1
ATOM 653 O O . ALA A 1 83 ? 52.610 17.169 -70.298 1.00 96.38 83 ALA A O 1
ATOM 654 N N . ALA A 1 84 ? 52.247 17.441 -72.500 1.00 96.38 84 ALA A N 1
ATOM 655 C CA . ALA A 1 84 ? 50.821 17.736 -72.381 1.00 96.38 84 ALA A CA 1
ATOM 656 C C . ALA A 1 84 ? 50.036 16.547 -71.808 1.00 96.38 84 ALA A C 1
ATOM 658 O O . ALA A 1 84 ? 49.226 16.734 -70.899 1.00 96.38 84 ALA A O 1
ATOM 659 N N . LEU A 1 85 ? 50.314 15.324 -72.273 1.00 96.94 85 LEU A N 1
ATOM 660 C CA . LEU A 1 85 ? 49.682 14.109 -71.758 1.00 96.94 85 LEU A CA 1
ATOM 661 C C . LEU A 1 85 ? 50.024 13.874 -70.282 1.00 96.94 85 LEU A C 1
ATOM 663 O O . LEU A 1 85 ? 49.128 13.601 -69.489 1.00 96.94 85 LEU A O 1
ATOM 667 N N . HIS A 1 86 ? 51.290 14.018 -69.885 1.00 97.25 86 HIS A N 1
ATOM 668 C CA . HIS A 1 86 ? 51.705 13.873 -68.487 1.00 97.25 86 HIS A CA 1
ATOM 669 C C . HIS A 1 86 ? 51.109 14.953 -67.586 1.00 97.25 86 HIS A C 1
ATOM 671 O O . HIS A 1 86 ? 50.709 14.661 -66.456 1.00 97.25 86 HIS A O 1
ATOM 677 N N . LYS A 1 87 ? 51.020 16.193 -68.079 1.00 96.88 87 LYS A N 1
ATOM 678 C CA . LYS A 1 87 ? 50.332 17.275 -67.374 1.00 96.88 87 LYS A CA 1
ATOM 679 C C . LYS A 1 87 ? 48.854 16.929 -67.173 1.00 96.88 87 LYS A C 1
ATOM 681 O O . LYS A 1 87 ? 48.391 16.977 -66.037 1.00 96.88 87 LYS A O 1
ATOM 686 N N . GLY A 1 88 ? 48.167 16.492 -68.230 1.00 97.69 88 GLY A N 1
ATOM 687 C CA . GLY A 1 88 ? 46.775 16.045 -68.164 1.00 97.69 88 GLY A CA 1
ATOM 688 C C . GLY A 1 88 ? 46.580 14.864 -67.210 1.00 97.69 88 GLY A C 1
ATOM 689 O O . GLY A 1 88 ? 45.706 14.909 -66.356 1.00 97.69 88 GLY A O 1
ATOM 690 N N . ALA A 1 89 ? 47.448 13.851 -67.259 1.00 97.38 89 ALA A N 1
ATOM 691 C CA . ALA A 1 89 ? 47.406 12.714 -66.340 1.00 97.38 89 ALA A CA 1
ATOM 692 C C . ALA A 1 89 ? 47.602 13.140 -64.874 1.00 97.38 89 ALA A C 1
ATOM 694 O O . ALA A 1 89 ? 46.919 12.631 -63.988 1.00 97.38 89 ALA A O 1
ATOM 695 N N . LYS A 1 90 ? 48.490 14.109 -64.607 1.00 97.31 90 LYS A N 1
ATOM 696 C CA . LYS A 1 90 ? 48.705 14.662 -63.261 1.00 97.31 90 LYS A CA 1
ATOM 697 C C . LYS A 1 90 ? 47.503 15.472 -62.771 1.00 97.31 90 LYS A C 1
ATOM 699 O O . LYS A 1 90 ? 47.177 15.418 -61.590 1.00 97.31 90 LYS A O 1
ATOM 704 N N . GLU A 1 91 ? 46.854 16.228 -63.650 1.00 97.00 91 GLU A N 1
ATOM 705 C CA . GLU A 1 91 ? 45.622 16.963 -63.337 1.00 97.00 91 GLU A CA 1
ATOM 706 C C . GLU A 1 91 ? 44.440 16.004 -63.103 1.00 97.00 91 GLU A C 1
ATOM 708 O O . GLU A 1 91 ? 43.703 16.164 -62.129 1.00 97.00 91 GLU A O 1
ATOM 713 N N . CYS A 1 92 ? 44.315 14.946 -63.908 1.00 97.44 92 CYS A N 1
ATOM 714 C CA . CYS A 1 92 ? 43.360 13.858 -63.684 1.00 97.44 92 CYS A CA 1
ATOM 715 C C . CYS A 1 92 ? 43.607 13.128 -62.355 1.00 97.44 92 CYS A C 1
ATOM 717 O O . CYS A 1 92 ? 42.659 12.862 -61.629 1.00 97.44 92 CYS A O 1
ATOM 719 N N . ALA A 1 93 ? 44.862 12.847 -61.991 1.00 97.88 93 ALA A N 1
ATOM 720 C CA . ALA A 1 93 ? 45.179 12.231 -60.701 1.00 97.88 93 ALA A CA 1
ATOM 721 C C . ALA A 1 93 ? 44.756 13.127 -59.524 1.00 97.88 93 ALA A C 1
ATOM 723 O O . ALA A 1 93 ? 44.080 12.659 -58.617 1.00 97.88 93 ALA A O 1
ATOM 724 N N . LYS A 1 94 ? 45.061 14.433 -59.582 1.00 97.50 94 LYS A N 1
ATOM 725 C CA . LYS A 1 94 ? 44.650 15.401 -58.548 1.00 97.50 94 LYS A CA 1
ATOM 726 C C . LYS A 1 94 ? 43.133 15.515 -58.408 1.00 97.50 94 LYS A C 1
ATOM 728 O O . LYS A 1 94 ? 42.621 15.604 -57.301 1.00 97.50 94 LYS A O 1
ATOM 733 N N . THR A 1 95 ? 42.411 15.551 -59.527 1.00 97.81 95 THR A N 1
ATOM 734 C CA . THR A 1 95 ? 40.939 15.580 -59.495 1.00 97.81 95 THR A CA 1
ATOM 735 C C . THR A 1 95 ? 40.370 14.268 -58.954 1.00 97.81 95 THR A C 1
ATOM 737 O O . THR A 1 95 ? 39.425 14.307 -58.174 1.00 97.81 95 THR A O 1
ATOM 740 N N . GLY A 1 96 ? 40.992 13.128 -59.273 1.00 98.31 96 GLY A N 1
ATOM 741 C CA . GLY A 1 96 ? 40.676 11.832 -58.669 1.00 98.31 96 GLY A CA 1
ATOM 742 C C . GLY A 1 96 ? 40.892 11.798 -57.153 1.00 98.31 96 GLY A C 1
ATOM 743 O O . GLY A 1 96 ? 40.011 11.338 -56.438 1.00 98.31 96 GLY A O 1
ATOM 744 N N . GLU A 1 97 ? 42.008 12.339 -56.654 1.00 97.94 97 GLU A N 1
ATOM 745 C CA . GLU A 1 97 ? 42.297 12.448 -55.212 1.00 97.94 97 GLU A CA 1
ATOM 746 C C . GLU A 1 97 ? 41.256 13.306 -54.473 1.00 97.94 97 GLU A C 1
ATOM 748 O O . GLU A 1 97 ? 40.835 12.954 -53.372 1.00 97.94 97 GLU A O 1
ATOM 753 N N . LEU A 1 98 ? 40.800 14.412 -55.077 1.00 97.81 98 LEU A N 1
ATOM 754 C CA . LEU A 1 98 ? 39.744 15.243 -54.489 1.00 97.81 98 LEU A CA 1
ATOM 755 C C . LEU A 1 98 ? 38.425 14.473 -54.371 1.00 97.81 98 LEU A C 1
ATOM 757 O O . LEU A 1 98 ? 37.833 14.442 -53.293 1.00 97.81 98 LEU A O 1
ATOM 761 N N . VAL A 1 99 ? 37.997 13.804 -55.443 1.00 98.31 99 VAL A N 1
ATOM 762 C CA . VAL A 1 99 ? 36.764 13.002 -55.433 1.00 98.31 99 VAL A CA 1
ATOM 763 C C . VAL A 1 99 ? 36.864 11.841 -54.442 1.00 98.31 99 VAL A C 1
ATOM 765 O O . VAL A 1 99 ? 35.911 11.590 -53.710 1.00 98.31 99 VAL A O 1
ATOM 768 N N . ASP A 1 100 ? 38.010 11.160 -54.364 1.00 98.25 100 ASP A N 1
ATOM 769 C CA . ASP A 1 100 ? 38.238 10.096 -53.379 1.00 98.25 100 ASP A CA 1
ATOM 770 C C . ASP A 1 100 ? 38.091 10.626 -51.944 1.00 98.25 100 ASP A C 1
ATOM 772 O O . ASP A 1 100 ? 37.374 10.040 -51.133 1.00 98.25 100 ASP A O 1
ATOM 776 N N . SER A 1 101 ? 38.661 11.803 -51.654 1.00 97.94 101 SER A N 1
ATOM 777 C CA . SER A 1 101 ? 38.519 12.442 -50.342 1.00 97.94 101 SER A CA 1
ATOM 778 C C . SER A 1 101 ? 37.060 12.778 -49.992 1.00 97.94 101 SER A C 1
ATOM 780 O O . SER A 1 101 ? 36.634 12.568 -48.852 1.00 97.94 101 SER A O 1
ATOM 782 N N . GLU A 1 102 ? 36.262 13.226 -50.969 1.00 98.19 102 GLU A N 1
ATOM 783 C CA . GLU A 1 102 ? 34.827 13.477 -50.794 1.00 98.19 102 GLU A CA 1
ATOM 784 C C . GLU A 1 102 ? 34.044 12.178 -50.567 1.00 98.19 102 GLU A C 1
ATOM 786 O O . GLU A 1 102 ? 33.191 12.126 -49.681 1.00 98.19 102 GLU A O 1
ATOM 791 N N . VAL A 1 103 ? 34.351 11.112 -51.314 1.00 98.44 103 VAL A N 1
ATOM 792 C CA . VAL A 1 103 ? 33.723 9.791 -51.151 1.00 98.44 103 VAL A CA 1
ATOM 793 C C . VAL A 1 103 ? 34.028 9.211 -49.772 1.00 98.44 103 VAL A C 1
ATOM 795 O O . VAL A 1 103 ? 33.112 8.733 -49.098 1.00 98.44 103 VAL A O 1
ATOM 798 N N . VAL A 1 104 ? 35.278 9.298 -49.309 1.00 98.50 104 VAL A N 1
ATOM 799 C CA . VAL A 1 104 ? 35.668 8.862 -47.960 1.00 98.50 104 VAL A CA 1
ATOM 800 C C . VAL A 1 104 ? 34.891 9.649 -46.905 1.00 98.50 104 VAL A C 1
ATOM 802 O O . VAL A 1 104 ? 34.293 9.048 -46.010 1.00 98.50 104 VAL A O 1
ATOM 805 N N . MET A 1 105 ? 34.817 10.975 -47.032 1.00 98.19 105 MET A N 1
ATOM 806 C CA . MET A 1 105 ? 34.065 11.819 -46.101 1.00 98.19 105 MET A CA 1
ATOM 807 C C . MET A 1 105 ? 32.566 11.477 -46.090 1.00 98.19 105 MET A C 1
ATOM 809 O O . MET A 1 105 ? 31.983 11.295 -45.018 1.00 98.19 105 MET A O 1
ATOM 813 N N . LEU A 1 106 ? 31.948 11.299 -47.260 1.00 98.19 106 LEU A N 1
ATOM 814 C CA . LEU A 1 106 ? 30.547 10.890 -47.377 1.00 98.19 106 LEU A CA 1
ATOM 815 C C . LEU A 1 106 ? 30.299 9.501 -46.781 1.00 98.19 106 LEU A C 1
ATOM 817 O O . LEU A 1 106 ? 29.287 9.306 -46.108 1.00 98.19 106 LEU A O 1
ATOM 821 N N . SER A 1 107 ? 31.213 8.549 -46.982 1.00 98.00 107 SER A N 1
ATOM 822 C CA . SER A 1 107 ? 31.101 7.205 -46.406 1.00 98.00 107 SER A CA 1
ATOM 823 C C . SER A 1 107 ? 31.138 7.242 -44.876 1.00 98.00 107 SER A C 1
ATOM 825 O O . SER A 1 107 ? 30.295 6.623 -44.229 1.00 98.00 107 SER A O 1
ATOM 827 N N . ALA A 1 108 ? 32.022 8.058 -44.292 1.00 98.31 108 ALA A N 1
ATOM 828 C CA . ALA A 1 108 ? 32.104 8.248 -42.849 1.00 98.31 108 ALA A CA 1
ATOM 829 C C . ALA A 1 108 ? 30.828 8.895 -42.281 1.00 98.31 108 ALA A C 1
ATOM 831 O O . ALA A 1 108 ? 30.330 8.483 -41.230 1.00 98.31 108 ALA A O 1
ATOM 832 N N . LEU A 1 109 ? 30.260 9.883 -42.984 1.00 98.12 109 LEU A N 1
ATOM 833 C CA . LEU A 1 109 ? 28.985 10.495 -42.598 1.00 98.12 109 LEU A CA 1
ATOM 834 C C . LEU A 1 109 ? 27.828 9.494 -42.648 1.00 98.12 109 LEU A C 1
ATOM 836 O O . LEU A 1 109 ? 27.002 9.466 -41.733 1.00 98.12 109 LEU A O 1
ATOM 840 N N . TRP A 1 110 ? 27.758 8.681 -43.702 1.00 98.06 110 TRP A N 1
ATOM 841 C CA . TRP A 1 110 ? 26.739 7.644 -43.832 1.00 98.06 110 TRP A CA 1
ATOM 842 C C . TRP A 1 110 ? 26.851 6.589 -42.744 1.00 98.06 110 TRP A C 1
ATOM 844 O O . TRP A 1 110 ? 25.839 6.221 -42.153 1.00 98.06 110 TRP A O 1
ATOM 854 N N . GLU A 1 111 ? 28.068 6.169 -42.425 1.00 98.44 111 GLU A N 1
ATOM 855 C CA . GLU A 1 111 ? 28.321 5.195 -41.374 1.00 98.44 111 GLU A CA 1
ATOM 856 C C . GLU A 1 111 ? 27.901 5.722 -39.997 1.00 98.44 111 GLU A C 1
ATOM 858 O O . GLU A 1 111 ? 27.213 5.025 -39.253 1.00 98.44 111 GLU A O 1
ATOM 863 N N . LYS A 1 112 ? 28.196 6.994 -39.698 1.00 98.31 112 LYS A N 1
ATOM 864 C CA . LYS A 1 112 ? 27.739 7.656 -38.466 1.00 98.31 112 LYS A CA 1
ATOM 865 C C . LYS A 1 112 ? 26.214 7.758 -38.385 1.00 98.31 112 LYS A C 1
ATOM 867 O O . LYS A 1 112 ? 25.629 7.574 -37.320 1.00 98.31 112 LYS A O 1
ATOM 872 N N . LYS A 1 113 ? 25.544 8.078 -39.498 1.00 98.25 113 LYS A N 1
ATOM 873 C CA . LYS A 1 113 ? 24.072 8.107 -39.534 1.00 98.25 113 LYS A CA 1
ATOM 874 C C . LYS A 1 113 ? 23.488 6.711 -39.338 1.00 98.25 113 LYS A C 1
ATOM 876 O O . LYS A 1 113 ? 22.519 6.558 -38.602 1.00 98.25 113 LYS A O 1
ATOM 881 N N . ARG A 1 114 ? 24.084 5.705 -39.980 1.00 98.31 114 ARG A N 1
ATOM 882 C CA . ARG A 1 114 ? 23.683 4.301 -39.872 1.00 98.31 114 ARG A CA 1
ATOM 883 C C . ARG A 1 114 ? 23.834 3.792 -38.440 1.00 98.31 114 ARG A C 1
ATOM 885 O O . ARG A 1 114 ? 22.908 3.159 -37.949 1.00 98.31 114 ARG A O 1
ATOM 892 N N . SER A 1 115 ? 24.950 4.087 -37.770 1.00 98.12 115 SER A N 1
ATOM 893 C CA . SER A 1 115 ? 25.148 3.702 -36.369 1.00 98.12 115 SER A CA 1
ATOM 894 C C . SER A 1 115 ? 24.103 4.354 -35.465 1.00 98.12 115 SER A C 1
ATOM 896 O O . SER A 1 115 ? 23.427 3.644 -34.735 1.00 98.12 115 SER A O 1
ATOM 898 N N . GLY A 1 116 ? 23.861 5.664 -35.607 1.00 98.38 116 GLY A N 1
ATOM 899 C CA . GLY A 1 116 ? 22.832 6.350 -34.817 1.00 98.38 116 GLY A CA 1
ATOM 900 C C . GLY A 1 116 ? 21.412 5.816 -35.053 1.00 98.38 116 GLY A C 1
ATOM 901 O O . GLY A 1 116 ? 20.601 5.791 -34.131 1.00 98.38 116 GLY A O 1
ATOM 902 N N . LEU A 1 117 ? 21.102 5.354 -36.269 1.00 98.44 117 LEU A N 1
ATOM 903 C CA . LEU A 1 117 ? 19.817 4.716 -36.565 1.00 9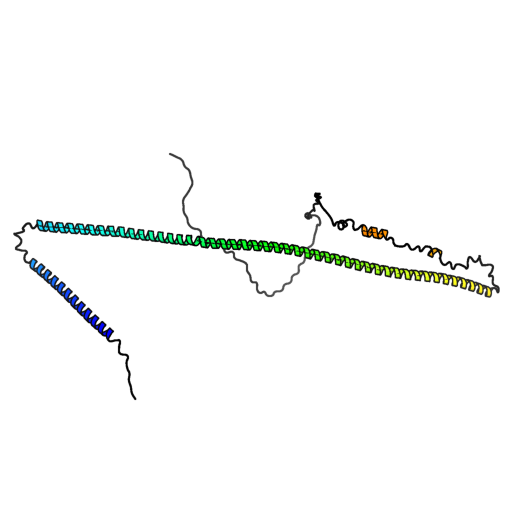8.44 117 LEU A CA 1
ATOM 904 C C . LEU A 1 117 ? 19.698 3.323 -35.931 1.00 98.44 117 LEU A C 1
ATOM 906 O O . LEU A 1 117 ? 18.618 2.975 -35.461 1.00 98.44 117 LEU A O 1
ATOM 910 N N . LEU A 1 118 ? 20.784 2.547 -35.890 1.00 98.25 118 LEU A N 1
ATOM 911 C CA . LEU A 1 118 ? 20.804 1.268 -35.177 1.00 98.25 118 LEU A CA 1
ATOM 912 C C . LEU A 1 118 ? 20.656 1.459 -33.667 1.00 98.25 118 LEU A C 1
ATOM 914 O O . LEU A 1 118 ? 19.893 0.724 -33.051 1.00 98.25 118 LEU A O 1
ATOM 918 N N . ASP A 1 119 ? 21.312 2.468 -33.091 1.00 98.31 119 ASP A N 1
ATOM 919 C CA . ASP A 1 119 ? 21.162 2.793 -31.671 1.00 98.31 119 ASP A CA 1
ATOM 920 C C . ASP A 1 119 ? 19.703 3.159 -31.356 1.00 98.31 119 ASP A C 1
ATOM 922 O O . ASP A 1 119 ? 19.116 2.649 -30.406 1.00 98.31 119 ASP A O 1
ATOM 926 N N . LEU A 1 120 ? 19.068 3.986 -32.198 1.00 98.12 120 LEU A N 1
ATOM 927 C CA . LEU A 1 120 ? 17.650 4.323 -32.048 1.00 98.12 120 LEU A CA 1
ATOM 928 C C . LEU A 1 120 ? 16.745 3.088 -32.178 1.00 98.12 120 LEU A C 1
ATOM 930 O O . LEU A 1 120 ? 15.780 2.951 -31.426 1.00 98.12 120 LEU A O 1
ATOM 934 N N . GLN A 1 121 ? 17.041 2.198 -33.126 1.00 97.75 121 GLN A N 1
ATOM 935 C CA . GLN A 1 121 ? 16.308 0.947 -33.299 1.00 97.75 121 GLN A CA 1
ATOM 936 C C . GLN A 1 121 ? 16.410 0.059 -32.053 1.00 97.75 121 GLN A C 1
ATOM 938 O O . GLN A 1 121 ? 15.394 -0.488 -31.628 1.00 97.75 121 GLN A O 1
ATOM 943 N N . ASP A 1 122 ? 17.600 -0.059 -31.462 1.00 97.50 122 ASP A N 1
ATOM 944 C CA . ASP A 1 122 ? 17.812 -0.807 -30.222 1.00 97.50 122 ASP A CA 1
ATOM 945 C C . ASP A 1 122 ? 16.978 -0.217 -29.074 1.00 97.50 122 ASP A C 1
ATOM 947 O O . ASP A 1 122 ? 16.230 -0.940 -28.419 1.00 97.50 122 ASP A O 1
ATOM 951 N N . GLN A 1 123 ? 16.986 1.110 -28.904 1.00 97.31 123 GLN A N 1
ATOM 952 C CA . GLN A 1 123 ? 16.156 1.785 -27.895 1.00 97.31 123 GLN A CA 1
ATOM 953 C C . GLN A 1 123 ? 14.652 1.550 -28.118 1.00 97.31 123 GLN A C 1
ATOM 955 O O . GLN A 1 123 ? 13.916 1.259 -27.174 1.00 97.31 123 GLN A O 1
ATOM 960 N N . LEU A 1 124 ? 14.179 1.623 -29.367 1.00 97.69 124 LEU A N 1
ATOM 961 C CA . LEU A 1 124 ? 12.785 1.324 -29.719 1.00 97.69 124 LEU A CA 1
ATOM 962 C C . LEU A 1 124 ? 12.411 -0.126 -29.384 1.00 97.69 124 LEU A C 1
ATOM 964 O O . LEU A 1 124 ? 11.295 -0.386 -28.932 1.00 97.69 124 LEU A O 1
ATOM 968 N N . GLN A 1 125 ? 13.340 -1.066 -29.564 1.00 97.00 125 GLN A N 1
ATOM 969 C CA . GLN A 1 125 ? 13.129 -2.477 -29.246 1.00 97.00 125 GLN A CA 1
ATOM 970 C C . GLN A 1 125 ? 13.037 -2.744 -27.733 1.00 97.00 125 GLN A C 1
ATOM 972 O O . GLN A 1 125 ? 12.467 -3.759 -27.333 1.00 97.00 125 GLN A O 1
ATOM 977 N N . GLN A 1 126 ? 13.526 -1.833 -26.887 1.00 97.56 126 GLN A N 1
ATOM 978 C CA . GLN A 1 126 ? 13.418 -1.932 -25.426 1.00 97.56 126 GLN A CA 1
ATOM 979 C C . GLN A 1 126 ? 12.063 -1.449 -24.877 1.00 97.56 126 GLN A C 1
ATOM 981 O O . GLN A 1 126 ? 11.680 -1.844 -23.774 1.00 97.56 126 GLN A O 1
ATOM 986 N N . ILE A 1 127 ? 11.295 -0.652 -25.634 1.00 97.50 127 ILE A N 1
ATOM 987 C CA . ILE A 1 127 ? 9.992 -0.113 -25.193 1.00 97.50 127 ILE A CA 1
ATOM 988 C C . ILE A 1 127 ? 9.021 -1.211 -24.715 1.00 97.50 127 ILE A C 1
ATOM 990 O O . ILE A 1 127 ? 8.438 -1.037 -23.647 1.00 97.50 127 ILE A O 1
ATOM 994 N N . PRO A 1 128 ? 8.850 -2.356 -25.407 1.00 98.19 128 PRO A N 1
ATOM 995 C CA . PRO A 1 128 ? 7.975 -3.429 -24.930 1.00 98.19 128 PRO A CA 1
ATOM 996 C C . PRO A 1 128 ? 8.410 -4.030 -23.589 1.00 98.19 128 PRO A C 1
ATOM 998 O O . PRO A 1 128 ? 7.562 -4.401 -22.785 1.00 98.19 128 PRO A O 1
ATOM 1001 N N . VAL A 1 129 ? 9.719 -4.106 -23.323 1.00 97.44 129 VAL A N 1
ATOM 1002 C CA . VAL A 1 129 ? 10.244 -4.596 -22.038 1.00 97.44 129 VAL A CA 1
ATOM 1003 C C . VAL A 1 129 ? 9.907 -3.608 -20.923 1.00 97.44 129 VAL A C 1
ATOM 1005 O O . VAL A 1 129 ? 9.461 -4.014 -19.852 1.00 97.44 129 VAL A O 1
ATOM 1008 N N . PHE A 1 130 ? 10.058 -2.309 -21.190 1.00 97.56 130 PHE A N 1
ATOM 1009 C CA . PHE A 1 130 ? 9.647 -1.262 -20.258 1.00 97.56 130 PHE A CA 1
ATOM 1010 C C . PHE A 1 130 ? 8.134 -1.288 -19.996 1.00 97.56 130 PHE A C 1
ATOM 1012 O O . PHE A 1 130 ? 7.715 -1.215 -18.843 1.00 97.56 130 PHE A O 1
ATOM 1019 N N . LEU A 1 131 ? 7.320 -1.456 -21.045 1.00 98.25 131 LEU A N 1
ATOM 1020 C CA . LEU A 1 131 ? 5.867 -1.596 -20.921 1.00 98.25 131 LEU A CA 1
ATOM 1021 C C . LEU A 1 131 ? 5.484 -2.814 -20.076 1.00 98.25 131 LEU A C 1
ATOM 1023 O O . LEU A 1 131 ? 4.687 -2.667 -19.159 1.00 98.25 131 LEU A O 1
ATOM 1027 N N . ALA A 1 132 ? 6.102 -3.975 -20.300 1.00 98.25 132 ALA A N 1
ATOM 1028 C CA . ALA A 1 132 ? 5.862 -5.163 -19.479 1.00 98.25 132 ALA A CA 1
ATOM 1029 C C . ALA A 1 132 ? 6.239 -4.933 -18.001 1.00 98.25 132 ALA A C 1
ATOM 1031 O O . ALA A 1 132 ? 5.539 -5.384 -17.094 1.00 98.25 132 ALA A O 1
ATOM 1032 N N . GLY A 1 133 ? 7.322 -4.190 -17.743 1.00 98.62 133 GLY A N 1
ATOM 1033 C CA . GLY A 1 133 ? 7.692 -3.763 -16.393 1.00 98.62 133 GLY A CA 1
ATOM 1034 C C . GLY A 1 133 ? 6.626 -2.871 -15.750 1.00 98.62 133 GLY A C 1
ATOM 1035 O O . GLY A 1 133 ? 6.241 -3.105 -14.606 1.00 98.62 133 GLY A O 1
ATOM 1036 N N . LEU A 1 134 ? 6.108 -1.892 -16.495 1.00 98.44 134 LEU A N 1
ATOM 1037 C CA . LEU A 1 134 ? 5.034 -1.004 -16.044 1.00 98.44 134 LEU A CA 1
ATOM 1038 C C . LEU A 1 134 ? 3.717 -1.761 -15.799 1.00 98.44 134 LEU A C 1
ATOM 1040 O O . LEU A 1 134 ? 3.019 -1.500 -14.822 1.00 98.44 134 LEU A O 1
ATOM 1044 N N . GLU A 1 135 ? 3.374 -2.719 -16.656 1.00 98.56 135 GLU A N 1
ATOM 1045 C CA . GLU A 1 135 ? 2.208 -3.588 -16.473 1.00 98.56 135 GLU A CA 1
ATOM 1046 C C . GLU A 1 135 ? 2.347 -4.436 -15.203 1.00 98.56 135 GLU A C 1
ATOM 1048 O O . GLU A 1 135 ? 1.401 -4.542 -14.422 1.00 98.56 135 GLU A O 1
ATOM 1053 N N . SER A 1 136 ? 3.542 -4.971 -14.935 1.00 98.62 136 SER A N 1
ATOM 1054 C CA . SER A 1 136 ? 3.823 -5.727 -13.711 1.00 98.62 136 SER A CA 1
ATOM 1055 C C . SER A 1 136 ? 3.714 -4.868 -12.449 1.00 98.62 136 SER A C 1
ATOM 1057 O O . SER A 1 136 ? 3.162 -5.331 -11.449 1.00 98.62 136 SER A O 1
ATOM 1059 N N . THR A 1 137 ? 4.235 -3.637 -12.454 1.00 98.44 137 THR A N 1
ATOM 1060 C CA . THR A 1 137 ? 4.111 -2.736 -11.294 1.00 98.44 137 THR A CA 1
ATOM 1061 C C . THR A 1 137 ? 2.666 -2.299 -11.088 1.00 98.44 137 THR A C 1
ATOM 1063 O O . THR A 1 137 ? 2.194 -2.266 -9.953 1.00 98.44 137 THR A O 1
ATOM 1066 N N . THR A 1 138 ? 1.933 -2.055 -12.175 1.00 98.69 138 THR A N 1
ATOM 1067 C CA . THR A 1 138 ? 0.497 -1.754 -12.135 1.00 98.69 138 THR A CA 1
ATOM 1068 C C . THR A 1 138 ? -0.294 -2.924 -11.544 1.00 98.69 138 THR A C 1
ATOM 1070 O O . THR A 1 138 ? -1.126 -2.714 -10.666 1.00 98.69 138 THR A O 1
ATOM 1073 N N . ALA A 1 139 ? -0.002 -4.166 -11.943 1.00 98.62 139 ALA A N 1
ATOM 1074 C CA . ALA A 1 139 ? -0.636 -5.354 -11.371 1.00 98.62 139 ALA A CA 1
ATOM 1075 C C . ALA A 1 139 ? -0.333 -5.513 -9.870 1.00 98.62 139 ALA A C 1
ATOM 1077 O O . ALA A 1 139 ? -1.235 -5.799 -9.083 1.00 98.62 139 ALA A O 1
ATOM 1078 N N . SER A 1 140 ? 0.916 -5.267 -9.456 1.00 98.56 140 SER A N 1
ATOM 1079 C CA . SER A 1 140 ? 1.295 -5.276 -8.038 1.00 98.56 140 SER A CA 1
ATOM 1080 C C . SER A 1 140 ? 0.560 -4.203 -7.231 1.00 98.56 140 SER A C 1
ATOM 1082 O O . SER A 1 140 ? 0.215 -4.452 -6.077 1.00 98.56 140 SER A O 1
ATOM 1084 N N . LEU A 1 141 ? 0.317 -3.024 -7.811 1.00 98.69 141 LEU A N 1
ATOM 1085 C CA . LEU A 1 141 ? -0.444 -1.955 -7.164 1.00 98.69 141 LEU A CA 1
ATOM 1086 C C . LEU A 1 141 ? -1.903 -2.372 -6.961 1.00 98.69 141 LEU A C 1
ATOM 1088 O O . LEU A 1 141 ? -2.420 -2.230 -5.858 1.00 98.69 141 LEU A O 1
ATOM 1092 N N . VAL A 1 142 ? -2.538 -2.953 -7.984 1.00 98.62 142 VAL A N 1
ATOM 1093 C CA . VAL A 1 142 ? -3.913 -3.475 -7.883 1.00 98.62 142 VAL A CA 1
ATOM 1094 C C . VAL A 1 142 ? -4.018 -4.558 -6.805 1.00 98.62 142 VAL A C 1
ATOM 1096 O O . VAL A 1 142 ? -4.971 -4.574 -6.028 1.00 98.62 142 VAL A O 1
ATOM 1099 N N . GLN A 1 143 ? -3.028 -5.448 -6.715 1.00 98.75 143 GLN A N 1
ATOM 1100 C CA . GLN A 1 143 ? -2.986 -6.457 -5.658 1.00 98.75 143 GLN A CA 1
ATOM 1101 C C . GLN A 1 143 ? -2.857 -5.821 -4.266 1.00 98.75 143 GLN A C 1
ATOM 1103 O O . GLN A 1 143 ? -3.557 -6.219 -3.337 1.00 98.75 143 GLN A O 1
ATOM 1108 N N . LEU A 1 144 ? -1.985 -4.823 -4.114 1.00 98.62 144 LEU A N 1
ATOM 1109 C CA . LEU A 1 144 ? -1.812 -4.110 -2.853 1.00 98.62 144 LEU A CA 1
ATOM 1110 C C . LEU A 1 144 ? -3.095 -3.372 -2.436 1.00 98.62 144 LEU A C 1
ATOM 1112 O O . LEU A 1 144 ? -3.467 -3.413 -1.268 1.00 98.62 144 LEU A O 1
ATOM 1116 N N . GLU A 1 145 ? -3.808 -2.759 -3.383 1.00 98.69 145 GLU A N 1
ATOM 1117 C CA . GLU A 1 145 ? -5.118 -2.141 -3.144 1.00 98.69 145 GLU A CA 1
ATOM 1118 C C . GLU A 1 145 ? -6.141 -3.162 -2.620 1.00 98.69 145 GLU A C 1
ATOM 1120 O O . GLU A 1 145 ? -6.886 -2.872 -1.683 1.00 98.69 145 GLU A O 1
ATOM 1125 N N . ALA A 1 146 ? -6.161 -4.374 -3.182 1.00 98.69 146 ALA A N 1
ATOM 1126 C CA . ALA A 1 146 ? -7.030 -5.444 -2.698 1.00 98.69 146 ALA A CA 1
ATOM 1127 C C . ALA A 1 146 ? -6.692 -5.854 -1.253 1.00 98.69 146 ALA A C 1
ATOM 1129 O O . ALA A 1 146 ? -7.601 -6.011 -0.441 1.00 98.69 146 ALA A O 1
ATOM 1130 N N . HIS A 1 147 ? -5.404 -5.951 -0.909 1.00 98.69 147 HIS A N 1
ATOM 1131 C CA . HIS A 1 147 ? -4.971 -6.234 0.463 1.00 98.69 147 HIS A CA 1
ATOM 1132 C C . HIS A 1 147 ? -5.334 -5.112 1.445 1.00 98.69 147 HIS A C 1
ATOM 1134 O O . HIS A 1 147 ? -5.717 -5.399 2.577 1.00 98.69 147 HIS A O 1
ATOM 1140 N N . PHE A 1 148 ? -5.264 -3.842 1.029 1.00 98.75 148 PHE A N 1
ATOM 1141 C CA . PHE A 1 148 ? -5.729 -2.728 1.861 1.00 98.75 148 PHE A CA 1
ATOM 1142 C C . PHE A 1 148 ? -7.232 -2.814 2.137 1.00 98.75 148 PHE A C 1
ATOM 1144 O O . PHE A 1 148 ? -7.635 -2.682 3.288 1.00 98.75 148 PHE A O 1
ATOM 1151 N N . LYS A 1 149 ? -8.046 -3.127 1.123 1.00 98.62 149 LYS A N 1
ATOM 1152 C CA . LYS A 1 149 ? -9.496 -3.330 1.292 1.00 98.62 149 LYS A CA 1
ATOM 1153 C C . LYS A 1 149 ? -9.822 -4.488 2.237 1.00 98.62 149 LYS A C 1
ATOM 1155 O O . LYS A 1 149 ? -10.737 -4.388 3.048 1.00 98.62 149 LYS A O 1
ATOM 1160 N N . GLU A 1 150 ? -9.075 -5.584 2.147 1.00 98.81 150 GLU A N 1
ATOM 1161 C CA . GLU A 1 150 ? -9.216 -6.724 3.060 1.00 98.81 150 GLU A CA 1
ATOM 1162 C C . GLU A 1 150 ? -8.840 -6.343 4.502 1.00 98.81 150 GLU A C 1
ATOM 1164 O O . GLU A 1 150 ? -9.564 -6.662 5.442 1.00 98.81 150 GLU A O 1
ATOM 1169 N N . MET A 1 151 ? -7.753 -5.590 4.686 1.00 98.75 151 MET A N 1
ATOM 1170 C CA . MET A 1 151 ? -7.352 -5.085 6.000 1.00 98.75 151 MET A CA 1
ATOM 1171 C C . MET A 1 151 ? -8.379 -4.109 6.588 1.00 98.75 151 MET A C 1
ATOM 1173 O O . MET A 1 151 ? -8.667 -4.186 7.779 1.00 98.75 151 MET A O 1
ATOM 1177 N N . GLU A 1 152 ? -8.951 -3.217 5.777 1.00 98.81 152 GLU A N 1
ATOM 1178 C CA . GLU A 1 152 ? -10.042 -2.326 6.192 1.00 98.81 152 GLU A CA 1
ATOM 1179 C C . GLU A 1 152 ? -11.261 -3.125 6.663 1.00 98.81 152 GLU A C 1
ATOM 1181 O O . GLU A 1 152 ? -11.820 -2.826 7.716 1.00 98.81 152 GLU A O 1
ATOM 1186 N N . HIS A 1 153 ? -11.630 -4.187 5.941 1.00 98.69 153 HIS A N 1
ATOM 1187 C CA . HIS A 1 153 ? -12.713 -5.074 6.359 1.00 98.69 153 HIS A CA 1
ATOM 1188 C C . HIS A 1 153 ? -12.417 -5.745 7.708 1.00 98.69 153 HIS A C 1
ATOM 1190 O O . HIS A 1 153 ? -13.258 -5.706 8.603 1.00 98.69 153 HIS A O 1
ATOM 1196 N N . HIS A 1 154 ? -11.210 -6.283 7.896 1.00 98.81 154 HIS A N 1
ATOM 1197 C CA . HIS A 1 154 ? -10.814 -6.887 9.169 1.00 98.81 154 HIS A CA 1
ATOM 1198 C C . HIS A 1 154 ? -10.753 -5.889 10.331 1.00 98.81 154 HIS A C 1
ATOM 1200 O O . HIS A 1 154 ? -11.017 -6.266 11.473 1.00 98.81 154 HIS A O 1
ATOM 1206 N N . LEU A 1 155 ? -10.405 -4.626 10.069 1.00 98.81 155 LEU A N 1
ATOM 1207 C CA . LEU A 1 155 ? -10.442 -3.573 11.085 1.00 98.81 155 LEU A CA 1
ATOM 1208 C C . LEU A 1 155 ? -11.876 -3.259 11.518 1.00 98.81 155 LEU A C 1
ATOM 1210 O O . LEU A 1 155 ? -12.110 -3.118 12.716 1.00 98.81 155 LEU A O 1
ATOM 1214 N N . LEU A 1 156 ? -12.822 -3.210 10.577 1.00 98.75 156 LEU A N 1
ATOM 1215 C CA . LEU A 1 156 ? -14.244 -3.048 10.891 1.00 98.75 156 LEU A CA 1
ATOM 1216 C C . LEU A 1 156 ? -14.769 -4.227 11.721 1.00 98.75 156 LEU A C 1
ATOM 1218 O O . LEU A 1 156 ? -15.387 -4.017 12.762 1.00 98.75 156 LEU A O 1
ATOM 1222 N N . ASP A 1 157 ? -14.442 -5.462 11.332 1.00 98.69 157 ASP A N 1
ATOM 1223 C CA . ASP A 1 157 ? -14.832 -6.655 12.096 1.00 98.69 157 ASP A CA 1
ATOM 1224 C C . ASP A 1 157 ? -14.258 -6.631 13.529 1.00 98.69 157 ASP A C 1
ATOM 1226 O O . ASP A 1 157 ? -14.907 -7.062 14.488 1.00 98.69 157 ASP A O 1
ATOM 1230 N N . LEU A 1 158 ? -13.028 -6.128 13.694 1.00 98.69 158 LEU A N 1
ATOM 1231 C CA . LEU A 1 158 ? -12.390 -5.979 15.001 1.00 98.69 158 LEU A CA 1
ATOM 1232 C C . LEU A 1 158 ? -13.072 -4.900 15.852 1.00 98.69 158 LEU A C 1
ATOM 1234 O O . LEU A 1 158 ? -13.230 -5.094 17.058 1.00 98.69 158 LEU A O 1
ATOM 1238 N N . GLU A 1 159 ? -13.465 -3.778 15.251 1.00 98.75 159 GLU A N 1
ATOM 1239 C CA . GLU A 1 159 ? -14.222 -2.721 15.925 1.00 98.75 159 GLU A CA 1
ATOM 1240 C C . GLU A 1 159 ? -15.571 -3.250 16.432 1.00 98.75 159 GLU A C 1
ATOM 1242 O O . GLU A 1 159 ? -15.890 -3.095 17.616 1.00 98.75 159 GLU A O 1
ATOM 1247 N N . ASP A 1 160 ? -16.299 -3.985 15.588 1.00 98.69 160 ASP A N 1
ATOM 1248 C CA . ASP A 1 160 ? -17.557 -4.637 15.953 1.00 98.69 160 ASP A CA 1
ATOM 1249 C C . ASP A 1 160 ? -17.370 -5.627 17.111 1.00 98.69 160 ASP A C 1
ATOM 1251 O O . ASP A 1 160 ? -18.157 -5.646 18.068 1.00 98.69 160 ASP A O 1
ATOM 1255 N N . LEU A 1 161 ? -16.312 -6.443 17.070 1.00 98.75 161 LEU A N 1
ATOM 1256 C CA . LEU A 1 161 ? -16.015 -7.405 18.130 1.00 98.75 161 LEU A CA 1
ATOM 1257 C C . LEU A 1 161 ? -15.643 -6.712 19.450 1.00 98.75 161 LEU A C 1
ATOM 1259 O O . LEU A 1 161 ? -16.076 -7.153 20.521 1.00 98.75 161 LEU A O 1
ATOM 1263 N N . CYS A 1 162 ? -14.877 -5.620 19.394 1.00 98.56 162 CYS A N 1
ATOM 1264 C CA . CYS A 1 162 ? -14.557 -4.796 20.559 1.00 98.56 162 CYS A CA 1
ATOM 1265 C C . CYS A 1 162 ? -15.830 -4.210 21.182 1.00 98.56 162 CYS A C 1
ATOM 1267 O O . CYS A 1 162 ? -16.049 -4.371 22.387 1.00 98.56 162 CYS A O 1
ATOM 1269 N N . GLY A 1 163 ? -16.714 -3.627 20.365 1.00 98.56 163 GLY A N 1
ATOM 1270 C CA . GLY A 1 163 ? -18.000 -3.097 20.819 1.00 98.56 163 GLY A CA 1
ATOM 1271 C C . GLY A 1 163 ? -18.873 -4.166 21.486 1.00 98.56 163 GLY A C 1
ATOM 1272 O O . GLY A 1 163 ? -19.438 -3.946 22.562 1.00 98.56 163 GLY A O 1
ATOM 1273 N N . GLN A 1 164 ? -18.919 -5.373 20.917 1.00 98.69 164 GLN A N 1
ATOM 1274 C CA . GLN A 1 164 ? -19.614 -6.511 21.526 1.00 98.69 164 GLN A CA 1
ATOM 1275 C C . GLN A 1 164 ? -19.005 -6.911 22.876 1.00 98.69 164 GLN A C 1
ATOM 1277 O O . GLN A 1 164 ? -19.744 -7.152 23.836 1.00 98.69 164 GLN A O 1
ATOM 1282 N N . CYS A 1 165 ? -17.675 -6.964 22.986 1.00 98.50 165 CYS A N 1
ATOM 1283 C CA . CYS A 1 165 ? -16.992 -7.303 24.236 1.00 98.50 165 CYS A CA 1
ATOM 1284 C C . CYS A 1 165 ? -17.283 -6.281 25.342 1.00 98.50 165 CYS A C 1
ATOM 1286 O O . CYS A 1 165 ? -17.564 -6.659 26.484 1.00 98.50 165 CYS A O 1
ATOM 1288 N N . GLU A 1 166 ? -17.261 -4.990 25.015 1.00 98.62 166 GLU A N 1
ATOM 1289 C CA . GLU A 1 166 ? -17.593 -3.923 25.958 1.00 98.62 166 GLU A CA 1
ATOM 1290 C C . GLU A 1 166 ? -19.042 -4.007 26.431 1.00 98.62 166 GLU A C 1
ATOM 1292 O O . GLU A 1 166 ? -19.302 -3.915 27.637 1.00 98.62 166 GLU A O 1
ATOM 1297 N N . LEU A 1 167 ? -19.974 -4.263 25.511 1.00 98.56 167 LEU A N 1
ATOM 1298 C CA . LEU A 1 167 ? -21.383 -4.448 25.836 1.00 98.56 167 LEU A CA 1
ATOM 1299 C C . LEU A 1 167 ? -21.595 -5.647 26.770 1.00 98.56 167 LEU A C 1
ATOM 1301 O O . LEU A 1 167 ? -22.309 -5.535 27.771 1.00 98.56 167 LEU A O 1
ATOM 1305 N N . GLN A 1 168 ? -20.950 -6.785 26.494 1.00 98.50 168 GLN A N 1
ATOM 1306 C CA . GLN A 1 168 ? -21.022 -7.962 27.367 1.00 98.50 168 GLN A CA 1
ATOM 1307 C C . GLN A 1 168 ? -20.452 -7.669 28.756 1.00 98.50 168 GLN A C 1
ATOM 1309 O O . GLN A 1 168 ? -21.065 -8.021 29.768 1.00 98.50 168 GLN A O 1
ATOM 1314 N N . ARG A 1 169 ? -19.314 -6.970 28.826 1.00 98.62 169 ARG A N 1
ATOM 1315 C CA . ARG A 1 169 ? -18.704 -6.554 30.093 1.00 98.62 169 ARG A CA 1
ATOM 1316 C C . ARG A 1 169 ? -19.633 -5.635 30.886 1.00 98.62 169 ARG A C 1
ATOM 1318 O O . ARG A 1 169 ? -19.786 -5.827 32.093 1.00 98.62 169 ARG A O 1
ATOM 1325 N N . TYR A 1 170 ? -20.274 -4.669 30.228 1.00 98.62 170 TYR A N 1
ATOM 1326 C CA . TYR A 1 170 ? -21.237 -3.769 30.863 1.00 98.62 170 TYR A CA 1
ATOM 1327 C C . TYR A 1 170 ? -22.446 -4.532 31.409 1.00 98.62 170 TYR A C 1
ATOM 1329 O O . TYR A 1 170 ? -22.790 -4.386 32.582 1.00 98.62 170 TYR A O 1
ATOM 1337 N N . LYS A 1 171 ? -23.044 -5.413 30.597 1.00 98.62 171 LYS A N 1
ATOM 1338 C CA . LYS A 1 171 ? -24.159 -6.267 31.022 1.00 98.62 171 LYS A CA 1
ATOM 1339 C C . LYS A 1 171 ? -23.784 -7.110 32.242 1.00 98.62 171 LYS A C 1
ATOM 1341 O O . LYS A 1 171 ? -24.548 -7.167 33.203 1.00 98.62 171 LYS A O 1
ATOM 1346 N N . HIS A 1 172 ? -22.605 -7.732 32.230 1.00 98.56 172 HIS A N 1
ATOM 1347 C CA . HIS A 1 172 ? -22.127 -8.532 33.356 1.00 98.56 172 HIS A CA 1
ATOM 1348 C C . HIS A 1 172 ? -21.944 -7.689 34.626 1.00 98.56 172 HIS A C 1
ATOM 1350 O O . HIS A 1 172 ? -22.383 -8.095 35.702 1.00 98.56 172 HIS A O 1
ATOM 1356 N N . MET A 1 173 ? -21.374 -6.487 34.498 1.00 98.56 173 MET A N 1
ATOM 1357 C CA . MET A 1 173 ? -21.226 -5.549 35.613 1.00 98.56 173 MET A CA 1
ATOM 1358 C C . MET A 1 173 ? -22.583 -5.174 36.227 1.00 98.56 173 MET A C 1
ATOM 1360 O O . MET A 1 173 ? -22.727 -5.203 37.447 1.00 98.56 173 MET A O 1
ATOM 1364 N N . GLN A 1 174 ? -23.589 -4.873 35.399 1.00 98.50 174 GLN A N 1
ATOM 1365 C CA . GLN A 1 174 ? -24.938 -4.533 35.868 1.00 98.50 174 GLN A CA 1
ATOM 1366 C C . GLN A 1 174 ? -25.614 -5.703 36.592 1.00 98.50 174 GLN A C 1
ATOM 1368 O O . GLN A 1 174 ? -26.199 -5.521 37.660 1.00 98.50 174 GLN A O 1
ATOM 1373 N N . ILE A 1 175 ? -25.482 -6.923 36.062 1.00 98.44 175 ILE A N 1
ATOM 1374 C CA . ILE A 1 175 ? -25.991 -8.134 36.722 1.00 98.44 175 ILE A CA 1
ATOM 1375 C C . ILE A 1 175 ? -25.350 -8.296 38.104 1.00 98.44 175 ILE A C 1
ATOM 1377 O O . ILE A 1 175 ? -26.060 -8.511 39.087 1.00 98.44 175 ILE A O 1
ATOM 1381 N N . LEU A 1 176 ? -24.028 -8.133 38.198 1.00 98.56 176 LEU A N 1
ATOM 1382 C CA . LEU A 1 176 ? -23.304 -8.250 39.462 1.00 98.56 176 LEU A CA 1
ATOM 1383 C C . LEU A 1 176 ? -23.715 -7.161 40.468 1.00 98.56 176 LEU A C 1
ATOM 1385 O O . LEU A 1 176 ? -23.873 -7.441 41.657 1.00 98.56 176 LEU A O 1
ATOM 1389 N N . GLN A 1 177 ? -23.921 -5.922 40.011 1.00 98.44 177 GLN A N 1
ATOM 1390 C CA . GLN A 1 177 ? -24.427 -4.834 40.854 1.00 98.44 177 GLN A CA 1
ATOM 1391 C C . GLN A 1 177 ? -25.816 -5.156 41.416 1.00 98.44 177 GLN A C 1
ATOM 1393 O O . GLN A 1 177 ? -26.035 -5.026 42.623 1.00 98.44 177 GLN A O 1
ATOM 1398 N N . LEU A 1 178 ? -26.729 -5.641 40.572 1.00 98.50 178 LEU A N 1
ATOM 1399 C CA . LEU A 1 178 ? -28.072 -6.047 40.988 1.00 98.50 178 LEU A CA 1
ATOM 1400 C C . LEU A 1 178 ? -28.041 -7.223 41.968 1.00 98.50 178 LEU A C 1
ATOM 1402 O O . LEU A 1 178 ? -28.780 -7.225 42.954 1.00 98.50 178 LEU A O 1
ATOM 1406 N N . GLU A 1 179 ? -27.185 -8.216 41.737 1.00 98.44 179 GLU A N 1
ATOM 1407 C CA . GLU A 1 179 ? -27.034 -9.359 42.637 1.00 98.44 179 GLU A CA 1
ATOM 1408 C C . GLU A 1 179 ? -26.510 -8.931 44.016 1.00 98.44 179 GLU A C 1
ATOM 1410 O O . GLU A 1 179 ? -27.061 -9.336 45.047 1.00 98.44 179 GLU A O 1
ATOM 1415 N N . ASN A 1 180 ? -25.505 -8.051 44.046 1.00 98.50 180 ASN A N 1
ATOM 1416 C CA . ASN A 1 180 ? -24.970 -7.486 45.282 1.00 98.50 180 ASN A CA 1
ATOM 1417 C C . ASN A 1 180 ? -26.019 -6.659 46.029 1.00 98.50 180 ASN A C 1
ATOM 1419 O O . ASN A 1 180 ? -26.193 -6.851 47.232 1.00 98.50 180 ASN A O 1
ATOM 1423 N N . TYR A 1 181 ? -26.773 -5.808 45.329 1.00 98.69 181 TYR A N 1
ATOM 1424 C CA . TYR A 1 181 ? -27.863 -5.039 45.928 1.00 98.69 181 TYR A CA 1
ATOM 1425 C C . TYR A 1 181 ? -28.927 -5.954 46.550 1.00 98.69 181 TYR A C 1
ATOM 1427 O O . TYR A 1 181 ? -29.269 -5.804 47.725 1.00 98.69 181 TYR A O 1
ATOM 1435 N N . LYS A 1 182 ? -29.384 -6.975 45.810 1.00 98.56 182 LYS A N 1
ATOM 1436 C CA . LYS A 1 182 ? -30.331 -7.984 46.317 1.00 98.56 182 LYS A CA 1
ATOM 1437 C C . LYS A 1 182 ? -29.780 -8.729 47.533 1.00 98.56 182 LYS A C 1
ATOM 1439 O O . LYS A 1 182 ? -30.537 -9.082 48.435 1.00 98.56 182 LYS A O 1
ATOM 1444 N N . LYS A 1 183 ? -28.478 -9.019 47.569 1.00 98.56 183 LYS A N 1
ATOM 1445 C CA . LYS A 1 183 ? -27.823 -9.668 48.714 1.00 98.56 183 LYS A CA 1
ATOM 1446 C C . LYS A 1 183 ? -27.786 -8.751 49.936 1.00 98.56 183 LYS A C 1
ATOM 1448 O O . LYS A 1 183 ? -28.087 -9.220 51.029 1.00 98.56 183 LYS A O 1
ATOM 1453 N N . THR A 1 184 ? -27.460 -7.473 49.760 1.00 98.50 184 THR A N 1
ATOM 1454 C CA . THR A 1 184 ? -27.470 -6.481 50.844 1.00 98.50 184 THR A CA 1
ATOM 1455 C C . THR A 1 184 ? -28.875 -6.298 51.407 1.00 98.50 184 THR A C 1
ATOM 1457 O O . THR A 1 184 ? -29.052 -6.417 52.613 1.00 98.50 184 THR A O 1
ATOM 1460 N N . LYS A 1 185 ? -29.893 -6.147 50.550 1.00 98.44 185 LYS A N 1
ATOM 1461 C CA . LYS A 1 185 ? -31.289 -6.009 50.995 1.00 98.44 185 LYS A CA 1
ATOM 1462 C C . LYS A 1 185 ? -31.796 -7.219 51.774 1.00 98.44 185 LYS A C 1
ATOM 1464 O O . LYS A 1 185 ? -32.461 -7.052 52.787 1.00 98.44 185 LYS A O 1
ATOM 1469 N N . ARG A 1 186 ? -31.431 -8.437 51.361 1.00 98.31 186 ARG A N 1
ATOM 1470 C CA . ARG A 1 186 ? -31.754 -9.653 52.129 1.00 98.31 186 ARG A CA 1
ATOM 1471 C C . ARG A 1 186 ? -31.130 -9.646 53.524 1.00 98.31 186 ARG A C 1
ATOM 1473 O O . ARG A 1 186 ? -31.809 -10.005 54.475 1.00 98.31 186 ARG A O 1
ATOM 1480 N N . LYS A 1 187 ? -29.873 -9.212 53.645 1.00 98.38 187 LYS A N 1
ATOM 1481 C CA . LYS A 1 187 ? -29.198 -9.096 54.946 1.00 98.38 187 LYS A CA 1
ATOM 1482 C C . LYS A 1 187 ? -29.833 -8.025 55.831 1.00 98.38 187 LYS A C 1
ATOM 1484 O O . LYS A 1 187 ? -30.027 -8.270 57.010 1.00 98.38 187 LYS A O 1
ATOM 1489 N N . GLU A 1 188 ? -30.166 -6.862 55.272 1.00 98.19 188 GLU A N 1
ATOM 1490 C CA . GLU A 1 188 ? -30.859 -5.793 56.007 1.00 98.19 188 GLU A CA 1
ATOM 1491 C C . GLU A 1 188 ? -32.208 -6.275 56.554 1.00 98.19 188 GLU A C 1
ATOM 1493 O O . GLU A 1 188 ? -32.513 -6.034 57.717 1.00 98.19 188 GLU A O 1
ATOM 1498 N N . LEU A 1 189 ? -32.983 -7.013 55.751 1.00 97.94 189 LEU A N 1
ATOM 1499 C CA . LEU A 1 189 ? -34.249 -7.604 56.193 1.00 97.94 189 LEU A CA 1
ATOM 1500 C C . LEU A 1 189 ? -34.060 -8.655 57.293 1.00 97.94 189 LEU A C 1
ATOM 1502 O O . LEU A 1 189 ? -34.854 -8.707 58.226 1.00 97.94 189 LEU A O 1
ATOM 1506 N N . GLU A 1 190 ? -33.023 -9.488 57.198 1.00 98.12 190 GLU A N 1
ATOM 1507 C CA . GLU A 1 190 ? -32.698 -10.485 58.225 1.00 98.12 190 GLU A CA 1
ATOM 1508 C C . GLU A 1 190 ? -32.307 -9.823 59.555 1.00 98.12 190 GLU A C 1
ATOM 1510 O O . GLU A 1 190 ? -32.767 -10.256 60.609 1.00 98.12 190 GLU A O 1
ATOM 1515 N N . ILE A 1 191 ? -31.529 -8.735 59.501 1.00 98.12 191 ILE A N 1
ATOM 1516 C CA . ILE A 1 191 ? -31.160 -7.936 60.677 1.00 98.12 191 ILE A CA 1
ATOM 1517 C C . ILE A 1 191 ? -32.397 -7.271 61.284 1.00 98.12 191 ILE A C 1
ATOM 1519 O O . ILE A 1 191 ? -32.646 -7.449 62.470 1.00 98.12 191 ILE A O 1
ATOM 1523 N N . PHE A 1 192 ? -33.205 -6.573 60.479 1.00 97.88 192 PHE A N 1
ATOM 1524 C CA . PHE A 1 192 ? -34.416 -5.902 60.960 1.00 97.88 192 PHE A CA 1
ATOM 1525 C C . PHE A 1 192 ? -35.403 -6.887 61.596 1.00 97.88 192 PHE A C 1
ATOM 1527 O O . PHE A 1 192 ? -35.997 -6.601 62.632 1.00 97.88 192 PHE A O 1
ATOM 1534 N N . LYS A 1 193 ? -35.546 -8.082 61.010 1.00 98.12 193 LYS A N 1
ATOM 1535 C CA . LYS A 1 193 ? -36.355 -9.153 61.593 1.00 98.12 193 LYS A CA 1
ATOM 1536 C C . LYS A 1 193 ? -35.816 -9.587 62.958 1.00 98.12 193 LYS A C 1
ATOM 1538 O O . LYS A 1 193 ? -36.592 -9.688 63.900 1.00 98.12 193 LYS A O 1
ATOM 1543 N N . ALA A 1 194 ? -34.508 -9.818 63.072 1.00 98.00 194 ALA A N 1
ATOM 1544 C CA . ALA A 1 194 ? -33.892 -10.200 64.339 1.00 98.00 194 ALA A CA 1
ATOM 1545 C C . ALA A 1 194 ? -34.034 -9.099 65.406 1.00 98.00 194 ALA A C 1
ATOM 1547 O O . ALA A 1 194 ? -34.324 -9.406 66.559 1.00 98.00 194 ALA A O 1
ATOM 1548 N N . GLU A 1 195 ? -33.878 -7.828 65.029 1.00 97.94 195 GLU A N 1
ATOM 1549 C CA 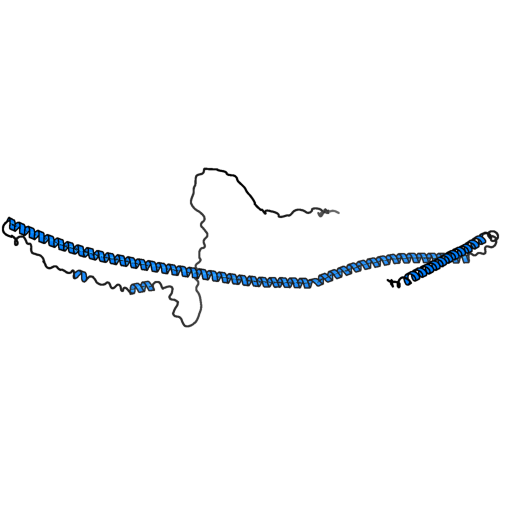. GLU A 1 195 ? -34.101 -6.682 65.919 1.00 97.94 195 GLU A CA 1
ATOM 1550 C C . GLU A 1 195 ? -35.547 -6.651 66.426 1.00 97.94 195 GLU A C 1
ATOM 1552 O O . GLU A 1 195 ? -35.764 -6.590 67.637 1.00 97.94 195 GLU A O 1
ATOM 1557 N N . LEU A 1 196 ? -36.528 -6.797 65.532 1.00 97.50 196 LEU A N 1
ATOM 1558 C CA . LEU A 1 196 ? -37.944 -6.828 65.895 1.00 97.50 196 LEU A CA 1
ATOM 1559 C C . LEU A 1 196 ? -38.285 -8.016 66.809 1.00 97.50 196 LEU A C 1
ATOM 1561 O O . LEU A 1 196 ? -39.025 -7.853 67.779 1.00 97.50 196 LEU A O 1
ATOM 1565 N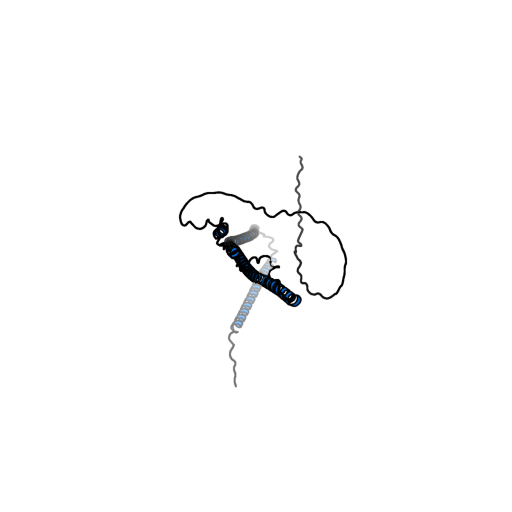 N . ASP A 1 197 ? -37.710 -9.193 66.547 1.00 97.56 197 ASP A N 1
ATOM 1566 C CA . ASP A 1 197 ? -37.868 -10.375 67.401 1.00 97.56 197 ASP A CA 1
ATOM 1567 C C . ASP A 1 197 ? -37.301 -10.111 68.812 1.00 97.56 197 ASP A C 1
ATOM 1569 O O . ASP A 1 197 ? -37.938 -10.450 69.814 1.00 97.56 197 ASP A O 1
ATOM 1573 N N . THR A 1 198 ? -36.136 -9.455 68.919 1.00 97.62 198 THR A N 1
ATOM 1574 C CA . THR A 1 198 ? -35.557 -9.084 70.224 1.00 97.62 198 THR A CA 1
ATOM 1575 C C . THR A 1 198 ? -36.361 -8.007 70.947 1.00 97.62 198 THR A C 1
ATOM 1577 O O . THR A 1 198 ? -36.560 -8.118 72.157 1.00 97.62 198 THR A O 1
ATOM 1580 N N . GLU A 1 199 ? -36.870 -7.004 70.228 1.00 97.25 199 GLU A N 1
ATOM 1581 C CA . GLU A 1 199 ? -37.727 -5.957 70.789 1.00 97.25 199 GLU A CA 1
ATOM 1582 C C . GLU A 1 199 ? -39.038 -6.555 71.312 1.00 97.25 199 GLU A C 1
ATOM 1584 O O . GLU A 1 199 ? -39.475 -6.227 72.416 1.00 97.25 199 GLU A O 1
ATOM 1589 N N . HIS A 1 200 ? -39.638 -7.487 70.566 1.00 97.38 200 HIS A N 1
ATOM 1590 C CA . HIS A 1 200 ? -40.844 -8.189 70.987 1.00 97.38 200 HIS A CA 1
ATOM 1591 C C . HIS A 1 200 ? -40.611 -8.994 72.271 1.00 97.38 200 HIS A C 1
ATOM 1593 O O . HIS A 1 200 ? -41.380 -8.860 73.223 1.00 97.38 200 HIS A O 1
ATOM 1599 N N . VAL A 1 201 ? -39.533 -9.786 72.339 1.00 97.62 201 VAL A N 1
ATOM 1600 C CA . VAL A 1 201 ? -39.178 -10.538 73.556 1.00 97.62 201 VAL A CA 1
ATOM 1601 C C . VAL A 1 201 ? -38.946 -9.594 74.737 1.00 97.62 201 VAL A C 1
ATOM 1603 O O . VAL A 1 201 ? -39.487 -9.834 75.815 1.00 97.62 201 VAL A O 1
ATOM 1606 N N . GLN A 1 202 ? -38.205 -8.500 74.541 1.00 97.06 202 GLN A N 1
ATOM 1607 C CA . GLN A 1 202 ? -37.960 -7.511 75.593 1.00 97.06 202 GLN A CA 1
ATOM 1608 C C . GLN A 1 202 ? -39.267 -6.884 76.094 1.00 97.06 202 GLN A C 1
ATOM 1610 O O . GLN A 1 202 ? -39.494 -6.819 77.298 1.00 97.06 202 GLN A O 1
ATOM 1615 N N . LYS A 1 203 ? -40.164 -6.482 75.188 1.00 96.94 203 LYS A N 1
ATOM 1616 C CA . LYS A 1 203 ? -41.454 -5.877 75.539 1.00 96.94 203 LYS A CA 1
ATOM 1617 C C . LYS A 1 203 ? -42.365 -6.843 76.296 1.00 96.94 203 LYS A C 1
ATOM 1619 O O . LYS A 1 203 ? -43.075 -6.421 77.208 1.00 96.94 203 LYS A O 1
ATOM 1624 N N . VAL A 1 204 ? -42.339 -8.129 75.940 1.00 96.94 204 VAL A N 1
ATOM 1625 C CA . VAL A 1 204 ? -43.052 -9.182 76.678 1.00 96.94 204 VAL A CA 1
ATOM 1626 C C . VAL A 1 204 ? -42.494 -9.318 78.096 1.00 96.94 204 VAL A C 1
ATOM 1628 O O . VAL A 1 204 ? -43.279 -9.316 79.042 1.00 96.94 204 VAL A O 1
ATOM 1631 N N . LEU A 1 205 ? -41.166 -9.348 78.260 1.00 96.44 205 LEU A N 1
ATOM 1632 C CA . LEU A 1 205 ? -40.522 -9.406 79.578 1.00 96.44 205 LEU A CA 1
ATOM 1633 C C . LEU A 1 205 ? -40.821 -8.163 80.430 1.00 96.44 205 LEU A C 1
ATOM 1635 O O . LEU A 1 205 ? -41.133 -8.286 81.612 1.00 96.44 205 LEU A O 1
ATOM 1639 N N . ASP A 1 206 ? -40.779 -6.966 79.843 1.00 95.88 206 ASP A N 1
ATOM 1640 C CA . ASP A 1 206 ? -41.093 -5.718 80.546 1.00 95.88 206 ASP A CA 1
ATOM 1641 C C . ASP A 1 206 ? -42.561 -5.681 80.996 1.00 95.88 206 ASP A C 1
ATOM 1643 O O . ASP A 1 206 ? -42.877 -5.220 82.100 1.00 95.88 206 ASP A O 1
ATOM 1647 N N . MET A 1 207 ? -43.472 -6.187 80.158 1.00 93.94 207 MET A N 1
ATOM 1648 C CA . MET A 1 207 ? -44.892 -6.309 80.481 1.00 93.94 207 MET A CA 1
ATOM 1649 C C . MET A 1 207 ? -45.130 -7.315 81.615 1.00 93.94 207 MET A C 1
ATOM 1651 O O . MET A 1 207 ? -45.875 -7.001 82.546 1.00 93.94 207 MET A O 1
ATOM 1655 N N . GLU A 1 208 ? -44.471 -8.476 81.577 1.00 95.12 208 GLU A N 1
ATOM 1656 C CA . GLU A 1 208 ? -44.513 -9.489 82.638 1.00 95.12 208 GLU A CA 1
ATOM 1657 C C . GLU A 1 208 ? -43.967 -8.923 83.956 1.00 95.12 208 GLU A C 1
ATOM 1659 O O . GLU A 1 208 ? -44.650 -8.966 84.978 1.00 95.12 208 GLU A O 1
ATOM 1664 N N . HIS A 1 209 ? -42.806 -8.262 83.929 1.00 95.88 209 HIS A N 1
ATOM 1665 C CA . HIS A 1 209 ? -42.225 -7.633 85.115 1.00 95.88 209 HIS A CA 1
ATOM 1666 C C . HIS A 1 209 ? -43.122 -6.526 85.686 1.00 95.88 209 HIS A C 1
ATOM 1668 O O . HIS A 1 209 ? -43.318 -6.423 86.898 1.00 95.88 209 HIS A O 1
ATOM 1674 N N . THR A 1 210 ? -43.726 -5.711 84.817 1.00 94.75 210 THR A N 1
ATOM 1675 C CA . THR A 1 210 ? -44.702 -4.693 85.226 1.00 94.75 210 THR A CA 1
ATOM 1676 C C . THR A 1 210 ? -45.918 -5.331 85.898 1.00 94.75 210 THR A C 1
ATOM 1678 O O . THR A 1 210 ? -46.414 -4.817 86.905 1.00 94.75 210 THR A O 1
ATOM 1681 N N . GLN A 1 211 ? -46.409 -6.453 85.369 1.00 92.44 211 GLN A N 1
ATOM 1682 C CA . GLN A 1 211 ? -47.511 -7.203 85.963 1.00 92.44 211 GLN A CA 1
ATOM 1683 C C . GLN A 1 211 ? -47.122 -7.793 87.328 1.00 92.44 211 GLN A C 1
ATOM 1685 O O . GLN A 1 211 ? -47.878 -7.645 88.290 1.00 92.44 211 GLN A O 1
ATOM 1690 N N . GLU A 1 212 ? -45.935 -8.389 87.449 1.00 92.25 212 GLU A N 1
ATOM 1691 C CA . GLU A 1 212 ? -45.404 -8.912 88.712 1.00 92.25 212 GLU A CA 1
ATOM 1692 C C . GLU A 1 212 ? -45.239 -7.819 89.774 1.00 92.25 212 GLU A C 1
ATOM 1694 O O . GLU A 1 212 ? -45.647 -8.011 90.922 1.00 92.25 212 GLU A O 1
ATOM 1699 N N . MET A 1 213 ? -44.696 -6.651 89.407 1.00 91.38 213 MET A N 1
ATOM 1700 C CA . MET A 1 213 ? -44.565 -5.510 90.318 1.00 91.38 213 MET A CA 1
ATOM 1701 C C . MET A 1 213 ? -45.928 -5.070 90.856 1.00 91.38 213 MET A C 1
ATOM 1703 O O . MET A 1 213 ? -46.075 -4.921 92.069 1.00 91.38 213 MET A O 1
ATOM 1707 N N . LYS A 1 214 ? -46.952 -4.962 89.997 1.00 92.56 214 LYS A N 1
ATOM 1708 C CA . LYS A 1 214 ? -48.326 -4.638 90.425 1.00 92.56 214 LYS A CA 1
ATOM 1709 C C . LYS A 1 214 ? -48.892 -5.675 91.397 1.00 92.56 214 LYS A C 1
ATOM 1711 O O . LYS A 1 214 ? -49.549 -5.313 92.374 1.00 92.56 214 LYS A O 1
ATOM 1716 N N . LEU A 1 215 ? -48.653 -6.966 91.150 1.00 91.50 215 LEU A N 1
ATOM 1717 C CA . LEU A 1 215 ? -49.086 -8.041 92.050 1.00 91.50 215 LEU A CA 1
ATOM 1718 C C . LEU A 1 215 ? -48.359 -7.976 93.400 1.00 91.50 215 LEU A C 1
ATOM 1720 O O . LEU A 1 215 ? -48.992 -8.126 94.446 1.00 91.50 215 LEU A O 1
ATOM 1724 N N . LYS A 1 216 ? -47.056 -7.691 93.391 1.00 94.00 216 LYS A N 1
ATOM 1725 C CA . LYS A 1 216 ? -46.226 -7.575 94.595 1.00 94.00 216 LYS A CA 1
ATOM 1726 C C . LYS A 1 216 ? -46.562 -6.338 95.428 1.00 94.00 216 LYS A C 1
ATOM 1728 O O . LYS A 1 216 ? -46.633 -6.431 96.651 1.00 94.00 216 LYS A O 1
ATOM 1733 N N . GLU A 1 217 ? -46.805 -5.191 94.796 1.00 91.88 217 GLU A N 1
ATOM 1734 C CA . GLU A 1 217 ? -47.284 -3.978 95.472 1.00 91.88 217 GLU A CA 1
ATOM 1735 C C . GLU A 1 217 ? -48.637 -4.216 96.137 1.00 91.88 217 GLU A C 1
ATOM 1737 O O . GLU A 1 217 ? -48.827 -3.869 97.302 1.00 91.88 217 GLU A O 1
ATOM 1742 N N . ARG A 1 218 ? -49.555 -4.890 95.435 1.00 90.62 218 ARG A N 1
ATOM 1743 C CA . ARG A 1 218 ? -50.844 -5.294 95.999 1.00 90.62 218 ARG A CA 1
ATOM 1744 C C . ARG A 1 218 ? -50.669 -6.235 97.193 1.00 90.62 218 ARG A C 1
ATOM 1746 O O . ARG A 1 218 ? -51.331 -6.043 98.209 1.00 90.62 218 ARG A O 1
ATOM 1753 N N . GLN A 1 219 ? -49.781 -7.226 97.099 1.00 90.44 219 GLN A N 1
ATOM 1754 C CA . GLN A 1 219 ? -49.466 -8.110 98.224 1.00 90.44 219 GLN A CA 1
ATOM 1755 C C . GLN A 1 219 ? -48.947 -7.311 99.428 1.00 90.44 219 GLN A C 1
ATOM 1757 O O . GLN A 1 219 ? -49.450 -7.489 100.535 1.00 90.44 219 GLN A O 1
ATOM 1762 N N . LYS A 1 220 ? -48.001 -6.390 99.205 1.00 92.88 220 LYS A N 1
ATOM 1763 C CA . LYS A 1 220 ? -47.444 -5.526 100.252 1.00 92.88 220 LYS A CA 1
ATOM 1764 C C . LYS A 1 220 ? -48.517 -4.655 100.908 1.00 92.88 220 LYS A C 1
ATOM 1766 O O . LYS A 1 220 ? -48.518 -4.526 102.125 1.00 92.88 220 LYS A O 1
ATOM 1771 N N . PHE A 1 221 ? -49.438 -4.099 100.122 1.00 89.44 221 PHE A N 1
ATOM 1772 C CA . PHE A 1 221 ? -50.555 -3.305 100.635 1.00 89.44 221 PHE A CA 1
ATOM 1773 C C . PHE A 1 221 ? -51.438 -4.112 101.598 1.00 89.44 221 PHE A C 1
ATOM 1775 O O . PHE A 1 221 ? -51.792 -3.628 102.671 1.00 89.44 221 PHE A O 1
ATOM 1782 N N . PHE A 1 222 ? -51.764 -5.360 101.249 1.00 86.94 222 PHE A N 1
ATOM 1783 C CA . PHE A 1 222 ? -52.540 -6.233 102.132 1.00 86.94 222 PHE A CA 1
ATOM 1784 C C . PHE A 1 222 ? -51.769 -6.656 103.382 1.00 86.94 222 PHE A C 1
ATOM 1786 O O . PHE A 1 222 ? -52.356 -6.735 104.459 1.00 86.94 222 PHE A O 1
ATOM 1793 N N . GLU A 1 223 ? -50.472 -6.920 103.255 1.00 91.62 223 GLU A N 1
ATOM 1794 C CA . GLU A 1 223 ? -49.631 -7.273 104.397 1.00 91.62 223 GLU A CA 1
ATOM 1795 C C . GLU A 1 223 ? -49.468 -6.102 105.373 1.00 91.62 223 GLU A C 1
ATOM 1797 O O . GLU A 1 223 ? -49.580 -6.290 106.581 1.00 91.62 223 GLU A O 1
ATOM 1802 N N . GLU A 1 224 ? -49.309 -4.877 104.869 1.00 90.75 224 GLU A N 1
ATOM 1803 C CA . GLU A 1 224 ? -49.292 -3.667 105.693 1.00 90.75 224 GLU A CA 1
ATOM 1804 C C . GLU A 1 224 ? -50.638 -3.440 106.395 1.00 90.75 224 GLU A C 1
ATOM 1806 O O . GLU A 1 224 ? -50.661 -3.157 107.592 1.00 90.75 224 GLU A O 1
ATOM 1811 N N . ALA A 1 225 ? -51.759 -3.636 105.692 1.00 87.69 225 ALA A N 1
ATOM 1812 C CA . ALA A 1 225 ? -53.087 -3.571 106.301 1.00 87.69 225 ALA A CA 1
ATOM 1813 C C . ALA A 1 225 ? -53.254 -4.610 107.427 1.00 87.69 225 ALA A C 1
ATOM 1815 O O . ALA A 1 225 ? -53.751 -4.287 108.504 1.00 87.69 225 ALA A O 1
ATOM 1816 N N . PHE A 1 226 ? -52.777 -5.840 107.222 1.00 88.06 226 PHE A N 1
ATOM 1817 C CA . PHE A 1 226 ? -52.804 -6.882 108.248 1.00 88.06 226 PHE A CA 1
ATOM 1818 C C . PHE A 1 226 ? -51.909 -6.548 109.450 1.00 88.06 226 PHE A C 1
ATOM 1820 O O . PHE A 1 226 ? -52.308 -6.748 110.597 1.00 88.06 226 PHE A O 1
ATOM 1827 N N . GLN A 1 227 ? -50.708 -6.022 109.204 1.00 90.25 227 GLN A N 1
ATOM 1828 C CA . GLN A 1 227 ? -49.789 -5.600 110.256 1.00 90.25 227 GLN A CA 1
ATOM 1829 C C . GLN A 1 227 ? -50.410 -4.487 111.110 1.00 90.25 227 GLN A C 1
ATOM 1831 O O . GLN A 1 227 ? -50.363 -4.561 112.337 1.00 90.25 227 GLN A O 1
ATOM 1836 N N . GLN A 1 228 ? -51.055 -3.505 110.474 1.00 86.94 228 GLN A N 1
ATOM 1837 C CA . GLN A 1 228 ? -51.800 -2.453 111.168 1.00 86.94 228 GLN A CA 1
ATOM 1838 C C . GLN A 1 228 ? -52.932 -3.029 112.027 1.00 86.94 228 GLN A C 1
ATOM 1840 O O . GLN A 1 228 ? -53.090 -2.619 113.177 1.00 86.94 228 GLN A O 1
ATOM 1845 N N . ASP A 1 229 ? -53.698 -3.991 111.505 1.00 85.38 229 ASP A N 1
ATOM 1846 C CA . ASP A 1 229 ? -54.750 -4.672 112.267 1.00 85.38 229 ASP A CA 1
ATOM 1847 C C . ASP A 1 229 ? -54.166 -5.416 113.482 1.00 85.38 229 ASP A C 1
ATOM 1849 O O . ASP A 1 229 ? -54.687 -5.315 114.595 1.00 85.38 229 ASP A O 1
ATOM 1853 N N . MET A 1 230 ? -53.049 -6.127 113.307 1.00 85.81 230 MET A N 1
ATOM 1854 C CA . MET A 1 230 ? -52.365 -6.840 114.389 1.00 85.81 230 MET A CA 1
ATOM 1855 C C . MET A 1 230 ? -51.808 -5.885 115.458 1.00 85.81 230 MET A C 1
ATOM 1857 O O . MET A 1 230 ? -51.944 -6.145 116.654 1.00 85.81 230 MET A O 1
ATOM 1861 N N . GLU A 1 231 ? -51.213 -4.762 115.060 1.00 87.44 231 GLU A N 1
ATOM 1862 C CA . GLU A 1 231 ? -50.726 -3.729 115.982 1.00 87.44 231 GLU A CA 1
ATOM 1863 C C . GLU A 1 231 ? -51.871 -3.073 116.762 1.00 87.44 231 GLU A C 1
ATOM 1865 O O . GLU A 1 231 ? -51.758 -2.854 117.973 1.00 87.44 231 GLU A O 1
ATOM 1870 N N . GLN A 1 232 ? -53.009 -2.827 116.106 1.00 82.88 232 GLN A N 1
ATOM 1871 C CA . GLN A 1 232 ? -54.225 -2.358 116.770 1.00 82.88 232 GLN A CA 1
ATOM 1872 C C . GLN A 1 232 ? -54.728 -3.375 117.797 1.00 82.88 232 GLN A C 1
ATOM 1874 O O . GLN A 1 232 ? -55.021 -2.997 118.932 1.00 82.88 232 GLN A O 1
ATOM 1879 N N . TYR A 1 233 ? -54.762 -4.667 117.453 1.00 84.88 233 TYR A N 1
ATOM 1880 C CA . TYR A 1 233 ? -55.141 -5.722 118.394 1.00 84.88 233 TYR A CA 1
ATOM 1881 C C . TYR A 1 233 ? -54.286 -5.704 119.659 1.00 84.88 233 TYR A C 1
ATOM 1883 O O . TYR A 1 233 ? -54.816 -5.715 120.769 1.00 84.88 233 TYR A O 1
ATOM 1891 N N . LEU A 1 234 ? -52.962 -5.661 119.486 1.00 85.44 234 LEU A N 1
ATOM 1892 C CA . LEU A 1 234 ? -52.005 -5.664 120.590 1.00 85.44 234 LEU A CA 1
ATOM 1893 C C . LEU A 1 234 ? -52.122 -4.399 121.450 1.00 85.44 234 LEU A C 1
ATOM 1895 O O . LEU A 1 234 ? -51.899 -4.461 122.657 1.00 85.44 234 LEU A O 1
ATOM 1899 N N . THR A 1 235 ? -52.503 -3.270 120.847 1.00 86.62 235 THR A N 1
ATOM 1900 C CA . THR A 1 235 ? -52.648 -1.984 121.542 1.00 86.62 235 THR A CA 1
ATOM 1901 C C . THR A 1 235 ? -53.979 -1.864 122.292 1.00 86.62 235 THR A C 1
ATOM 1903 O O . THR A 1 235 ? -54.012 -1.322 123.394 1.00 86.62 235 THR A O 1
ATOM 1906 N N . THR A 1 236 ? -55.092 -2.328 121.712 1.00 79.19 236 THR A N 1
ATOM 1907 C CA . THR A 1 236 ? -56.453 -2.058 122.223 1.00 79.19 236 THR A CA 1
ATOM 1908 C C . THR A 1 236 ? -57.144 -3.289 122.832 1.00 79.19 236 THR A C 1
ATOM 1910 O O . THR A 1 236 ? -58.044 -3.138 123.655 1.00 79.19 236 THR A O 1
ATOM 1913 N N . GLY A 1 237 ? -56.714 -4.508 122.486 1.00 74.62 237 GLY A N 1
ATOM 1914 C CA . GLY A 1 237 ? -57.257 -5.777 122.995 1.00 74.62 237 GLY A CA 1
ATOM 1915 C C . GLY A 1 237 ? -58.471 -6.338 122.235 1.00 74.62 237 GLY A C 1
ATOM 1916 O O . GLY A 1 237 ? -59.024 -7.355 122.651 1.00 74.62 237 GLY A O 1
ATOM 1917 N N . TYR A 1 238 ? -58.906 -5.702 121.140 1.00 65.81 238 TYR A N 1
ATOM 1918 C CA . TYR A 1 238 ? -60.022 -6.134 120.282 1.00 65.81 238 TYR A CA 1
ATOM 1919 C C . TYR A 1 238 ? -59.852 -5.608 118.843 1.00 65.81 238 TYR A C 1
ATOM 1921 O O . TYR A 1 238 ? -59.323 -4.519 118.644 1.00 65.81 238 TYR A O 1
ATOM 1929 N N . LEU A 1 239 ? -60.293 -6.379 117.838 1.00 66.75 239 LEU A N 1
ATOM 1930 C CA . LEU A 1 239 ? -60.137 -6.060 116.406 1.00 66.75 239 LEU A CA 1
ATOM 1931 C C . LEU A 1 239 ? -61.395 -5.366 115.846 1.00 66.75 239 LEU A C 1
ATOM 1933 O O . LEU A 1 239 ? -62.482 -5.941 115.900 1.00 66.75 239 LEU A O 1
ATOM 1937 N N . GLN A 1 240 ? -61.270 -4.164 115.271 1.00 60.94 240 GLN A N 1
ATOM 1938 C CA . GLN A 1 240 ? -62.375 -3.434 114.619 1.00 60.94 240 GLN A CA 1
ATOM 1939 C C . GLN A 1 240 ? -62.384 -3.668 113.097 1.00 60.94 240 GLN A C 1
ATOM 1941 O O . GLN A 1 240 ? -62.135 -2.765 112.306 1.00 60.94 240 GLN A O 1
ATOM 1946 N N . ILE A 1 241 ? -62.679 -4.898 112.668 1.00 59.62 241 ILE A N 1
ATOM 1947 C CA . ILE A 1 241 ? -62.618 -5.285 111.240 1.00 59.62 241 ILE A CA 1
ATOM 1948 C C . ILE A 1 241 ? -63.821 -4.748 110.440 1.00 59.62 241 ILE A C 1
ATOM 1950 O O . ILE A 1 241 ? -63.727 -4.498 109.240 1.00 59.62 241 ILE A O 1
ATOM 1954 N N . ALA A 1 242 ? -64.980 -4.591 111.084 1.00 51.69 242 ALA A N 1
ATOM 1955 C CA . ALA A 1 242 ? -66.249 -4.359 110.390 1.00 51.69 242 ALA A CA 1
ATOM 1956 C C . ALA A 1 242 ? -66.529 -2.887 110.026 1.00 51.69 242 ALA A C 1
ATOM 1958 O O . ALA A 1 242 ? -67.361 -2.640 109.161 1.00 51.69 242 ALA A O 1
ATOM 1959 N N . GLU A 1 243 ? -65.860 -1.916 110.657 1.00 52.28 243 GLU A N 1
ATOM 1960 C CA . GLU A 1 243 ? -66.261 -0.497 110.583 1.00 52.28 243 GLU A CA 1
ATOM 1961 C C . GLU A 1 243 ? -65.405 0.348 109.618 1.00 52.28 243 GLU A C 1
ATOM 1963 O O . GLU A 1 243 ? -65.816 1.433 109.219 1.00 52.28 243 GLU A O 1
ATOM 1968 N N . ARG A 1 244 ? -64.245 -0.157 109.166 1.00 53.47 244 ARG A N 1
ATOM 1969 C CA . ARG A 1 244 ? -63.345 0.549 108.225 1.00 53.47 244 ARG A CA 1
ATOM 1970 C C . ARG A 1 244 ? -63.367 0.044 106.779 1.00 53.47 244 ARG A C 1
ATOM 1972 O O . ARG A 1 244 ? -62.610 0.549 105.954 1.00 53.47 244 ARG A O 1
ATOM 1979 N N . ARG A 1 245 ? -64.204 -0.941 106.449 1.00 49.12 245 ARG A N 1
ATOM 1980 C CA . ARG A 1 245 ? -64.266 -1.514 105.097 1.00 49.12 245 ARG A CA 1
ATOM 1981 C C . ARG A 1 245 ? -65.393 -0.852 104.301 1.00 49.12 245 ARG A C 1
ATOM 1983 O O . ARG A 1 245 ? -66.548 -1.251 104.425 1.00 49.12 245 ARG A O 1
ATOM 1990 N N . GLU A 1 246 ? -65.067 0.132 103.462 1.00 43.00 246 GLU A N 1
ATOM 1991 C CA . GLU A 1 246 ? -65.929 0.409 102.304 1.00 43.00 246 GLU A CA 1
ATOM 1992 C C . GLU A 1 246 ? -66.050 -0.880 101.464 1.00 43.00 246 GLU A C 1
ATOM 1994 O O . GLU A 1 246 ? -65.115 -1.693 101.473 1.00 43.00 246 GLU A O 1
ATOM 1999 N N . PRO A 1 247 ? -67.204 -1.133 100.812 1.00 44.94 247 PRO A N 1
ATOM 2000 C CA . PRO A 1 247 ? -67.504 -2.411 100.180 1.00 44.94 247 PRO A CA 1
ATOM 2001 C C . PRO A 1 247 ? -66.341 -2.917 99.334 1.00 44.94 247 PRO A C 1
ATOM 2003 O O . PRO A 1 247 ? -65.818 -2.206 98.481 1.00 44.94 247 PRO A O 1
ATOM 2006 N N . ILE A 1 248 ? -65.954 -4.167 99.585 1.00 51.88 248 ILE A N 1
ATOM 2007 C CA . ILE A 1 248 ? -64.949 -4.906 98.826 1.00 51.88 248 ILE A CA 1
ATOM 2008 C C . ILE A 1 248 ? -65.476 -5.041 97.392 1.00 51.88 248 ILE A C 1
ATOM 2010 O O . ILE A 1 248 ? -66.175 -5.998 97.061 1.00 51.88 248 ILE A O 1
ATOM 2014 N N . GLY A 1 249 ? -65.189 -4.051 96.551 1.00 47.38 249 GLY A N 1
ATOM 2015 C CA . GLY A 1 249 ? -65.393 -4.126 95.116 1.00 47.38 249 GLY A CA 1
ATOM 2016 C C . GLY A 1 249 ? -64.466 -5.198 94.561 1.00 47.38 249 GLY A C 1
ATOM 2017 O O . GLY A 1 249 ? -63.269 -4.975 94.431 1.00 47.38 249 GLY A O 1
ATOM 2018 N N . SER A 1 250 ? -65.036 -6.372 94.297 1.00 45.31 250 SER A N 1
ATOM 2019 C CA . SER A 1 250 ? -64.493 -7.433 93.448 1.00 45.31 250 SER A CA 1
ATOM 2020 C C . SER A 1 250 ? -63.090 -7.947 93.807 1.00 45.31 250 SER A C 1
ATOM 2022 O O . SER A 1 250 ? -62.090 -7.622 93.180 1.00 45.31 250 SER A O 1
ATOM 2024 N N . MET A 1 251 ? -63.031 -8.922 94.721 1.00 45.41 251 MET A N 1
ATOM 2025 C CA . MET A 1 251 ? -61.910 -9.879 94.814 1.00 45.41 251 MET A CA 1
ATOM 2026 C C . MET A 1 251 ? -61.920 -10.930 93.680 1.00 45.41 251 MET A C 1
ATOM 2028 O O . MET A 1 251 ? -61.360 -12.014 93.819 1.00 45.41 251 MET A O 1
ATOM 2032 N N . SER A 1 252 ? -62.567 -10.634 92.554 1.00 49.62 252 SER A N 1
ATOM 2033 C CA . SER A 1 252 ? -62.668 -11.519 91.397 1.00 49.62 252 SER A CA 1
ATOM 2034 C C . SER A 1 252 ? -62.415 -10.711 90.130 1.00 49.62 252 SER A C 1
ATOM 2036 O O . SER A 1 252 ? -63.345 -10.333 89.439 1.00 49.62 252 SER A O 1
ATOM 2038 N N . SER A 1 253 ? -61.142 -10.432 89.862 1.00 48.16 253 SER A N 1
ATOM 2039 C CA . SER A 1 253 ? -60.674 -10.004 88.542 1.00 48.16 253 SER A CA 1
ATOM 2040 C C . SER A 1 253 ? -59.288 -10.608 88.319 1.00 48.16 253 SER A C 1
ATOM 2042 O O . SER A 1 253 ? -58.277 -9.919 88.220 1.00 48.16 253 SER A O 1
ATOM 2044 N N . MET A 1 254 ? -59.248 -11.939 88.209 1.00 46.75 254 MET A N 1
ATOM 2045 C CA . MET A 1 254 ? -58.487 -12.527 87.107 1.00 46.75 254 MET A CA 1
ATOM 2046 C C . MET A 1 254 ? -59.318 -12.263 85.846 1.00 46.75 254 MET A C 1
ATOM 2048 O O . MET A 1 254 ? -59.851 -13.180 85.230 1.00 46.75 254 MET A O 1
ATOM 2052 N N . GLU A 1 255 ? -59.517 -10.989 85.514 1.00 53.81 255 GLU A N 1
ATOM 2053 C CA . GLU A 1 255 ? -59.898 -10.612 84.168 1.00 53.81 255 GLU A CA 1
ATOM 2054 C C . GLU A 1 255 ? -58.626 -10.868 83.370 1.00 53.81 255 GLU A C 1
ATOM 2056 O O . GLU A 1 255 ? -57.731 -10.037 83.247 1.00 53.81 255 GLU A O 1
ATOM 2061 N N . VAL A 1 256 ? -58.491 -12.122 82.932 1.00 48.50 256 VAL A N 1
ATOM 2062 C CA . VAL A 1 256 ? -57.831 -12.426 81.672 1.00 48.50 256 VAL A CA 1
ATOM 2063 C C . VAL A 1 256 ? -58.384 -11.369 80.725 1.00 48.50 256 VAL A C 1
ATOM 2065 O O . VAL A 1 256 ? -59.604 -11.300 80.590 1.00 48.50 256 VAL A O 1
ATOM 2068 N N . ASN A 1 257 ? -57.551 -10.488 80.173 1.00 51.84 257 ASN A N 1
ATOM 2069 C CA . ASN A 1 257 ? -58.008 -9.515 79.184 1.00 51.84 257 ASN A CA 1
ATOM 2070 C C . ASN A 1 257 ? -58.434 -10.291 77.919 1.00 51.84 257 ASN A C 1
ATOM 2072 O O . ASN A 1 257 ? -57.712 -10.333 76.925 1.00 51.84 257 ASN A O 1
ATOM 2076 N N . VAL A 1 258 ? -59.581 -10.972 77.978 1.00 51.00 258 VAL A N 1
ATOM 2077 C CA . VAL A 1 258 ? -60.232 -11.652 76.856 1.00 51.00 258 VAL A CA 1
ATOM 2078 C C . VAL A 1 258 ? -60.578 -10.595 75.803 1.00 51.00 258 VAL A C 1
ATOM 2080 O O . VAL A 1 258 ? -60.358 -10.822 74.618 1.00 51.00 258 VAL A O 1
ATOM 2083 N N . ASP A 1 259 ? -60.924 -9.387 76.251 1.00 51.41 259 ASP A N 1
ATOM 2084 C CA . ASP A 1 259 ? -61.276 -8.246 75.404 1.00 51.41 259 ASP A CA 1
ATOM 2085 C C . ASP A 1 259 ? -60.082 -7.656 74.621 1.00 51.41 259 ASP A C 1
ATOM 2087 O O . ASP A 1 259 ? -60.285 -6.950 73.638 1.00 51.41 259 ASP A O 1
ATOM 2091 N N . THR A 1 260 ? -58.826 -7.955 74.992 1.00 56.62 260 THR A N 1
ATOM 2092 C CA . THR A 1 260 ? -57.652 -7.606 74.154 1.00 56.62 260 THR A CA 1
ATOM 2093 C C . THR A 1 260 ? -57.217 -8.736 73.227 1.00 56.62 260 THR A C 1
ATOM 2095 O O . THR A 1 260 ? -56.449 -8.498 72.299 1.00 56.62 260 THR A O 1
ATOM 2098 N N . LEU A 1 261 ? -57.700 -9.961 73.458 1.00 56.25 261 LEU A N 1
ATOM 2099 C CA . LEU A 1 261 ? -57.450 -11.095 72.569 1.00 56.25 261 LEU A CA 1
ATOM 2100 C C . LEU A 1 261 ? -58.404 -11.070 71.361 1.00 56.25 261 LEU A C 1
ATOM 2102 O O . LEU A 1 261 ? -58.010 -11.479 70.274 1.00 56.25 261 LEU A O 1
ATOM 2106 N N . GLU A 1 262 ? -59.612 -10.516 71.525 1.00 56.06 262 GLU A N 1
ATOM 2107 C CA . GLU A 1 262 ? -60.598 -10.304 70.448 1.00 56.06 262 GLU A CA 1
ATOM 2108 C C . GLU A 1 262 ? -60.190 -9.197 69.448 1.00 56.06 262 GLU A C 1
ATOM 2110 O O . GLU A 1 262 ? -60.765 -9.097 68.373 1.00 56.06 262 GLU A O 1
ATOM 2115 N N . GLN A 1 263 ? -59.156 -8.398 69.749 1.00 50.06 263 GLN A N 1
ATOM 2116 C CA . GLN A 1 263 ? -58.604 -7.377 68.840 1.00 50.06 263 GLN A CA 1
ATOM 2117 C C . GLN A 1 263 ? -57.313 -7.803 68.131 1.00 50.06 263 GLN A C 1
ATOM 2119 O O . GLN A 1 263 ? -56.683 -6.997 67.447 1.00 50.06 263 GLN A O 1
ATOM 2124 N N . MET A 1 264 ? -56.919 -9.070 68.267 1.00 54.53 264 MET A N 1
ATOM 2125 C CA . MET A 1 264 ? -55.885 -9.681 67.439 1.00 54.53 264 MET A CA 1
ATOM 2126 C C . MET A 1 264 ? -56.541 -10.314 66.209 1.00 54.53 264 MET A C 1
ATOM 2128 O O . MET A 1 264 ? -56.335 -11.490 65.914 1.00 54.53 264 MET A O 1
ATOM 2132 N N . ASP A 1 265 ? -57.353 -9.529 65.494 1.00 50.38 265 ASP A N 1
ATOM 2133 C CA . ASP A 1 265 ? -57.637 -9.838 64.101 1.00 50.38 265 ASP A CA 1
ATOM 2134 C C . ASP A 1 265 ? -56.273 -9.885 63.417 1.00 50.38 265 ASP A C 1
ATOM 2136 O O . ASP A 1 265 ? -55.567 -8.878 63.302 1.00 50.38 265 ASP A O 1
ATOM 2140 N N . LEU A 1 266 ? -55.869 -11.093 63.021 1.00 53.72 266 LEU A N 1
ATOM 2141 C CA . LEU A 1 266 ? -54.885 -11.258 61.975 1.00 53.72 266 LEU A CA 1
ATOM 2142 C C . LEU A 1 266 ? -55.410 -10.429 60.807 1.00 53.72 266 LEU A C 1
ATOM 2144 O O . LEU A 1 266 ? -56.294 -10.868 60.074 1.00 53.72 266 LEU A O 1
ATOM 2148 N N . VAL A 1 267 ? -54.870 -9.223 60.638 1.00 54.34 267 VAL A N 1
ATOM 2149 C CA . VAL A 1 267 ? -54.817 -8.604 59.325 1.00 54.34 267 VAL A CA 1
ATOM 2150 C C . VAL A 1 267 ? -54.004 -9.590 58.506 1.00 54.34 267 VAL A C 1
ATOM 2152 O O . VAL A 1 267 ? -52.777 -9.640 58.588 1.00 54.34 267 VAL A O 1
ATOM 2155 N N . ASP A 1 268 ? -54.730 -10.474 57.837 1.00 54.31 268 ASP A N 1
ATOM 2156 C CA . ASP A 1 268 ? -54.232 -11.408 56.856 1.00 54.31 268 ASP A CA 1
ATOM 2157 C C . ASP A 1 268 ? -53.501 -10.561 55.814 1.00 54.31 268 ASP A C 1
ATOM 2159 O O . ASP A 1 268 ? -54.112 -9.954 54.939 1.00 54.31 268 ASP A O 1
ATOM 2163 N N . MET A 1 269 ? -52.178 -10.430 55.952 1.00 54.22 269 MET A N 1
ATOM 2164 C CA . MET A 1 269 ? -51.316 -9.730 54.995 1.00 54.22 269 MET A CA 1
ATOM 2165 C C . MET A 1 269 ? -51.148 -10.553 53.708 1.00 54.22 269 MET A C 1
ATOM 2167 O O . MET A 1 269 ? -50.077 -10.592 53.108 1.00 54.22 269 MET A O 1
ATOM 2171 N N . SER A 1 270 ? -52.222 -11.198 53.262 1.00 55.09 270 SER A N 1
ATOM 2172 C CA . SER A 1 270 ? -52.415 -11.638 51.892 1.00 55.09 270 SER A CA 1
ATOM 2173 C C . SER A 1 270 ? -53.108 -10.521 51.106 1.00 55.09 270 SER A C 1
ATOM 2175 O O . SER A 1 270 ? -54.122 -10.742 50.445 1.00 55.09 270 SER A O 1
ATOM 2177 N N . ASP A 1 271 ? -52.530 -9.318 51.110 1.00 61.22 271 ASP A N 1
ATOM 2178 C CA . ASP A 1 271 ? -52.855 -8.289 50.115 1.00 61.22 271 ASP A CA 1
ATOM 2179 C C . ASP A 1 271 ? -52.136 -8.623 48.790 1.00 61.22 271 ASP A C 1
ATOM 2181 O O . ASP A 1 271 ? -51.345 -7.861 48.232 1.00 61.22 271 ASP A O 1
ATOM 2185 N N . GLN A 1 272 ? -52.345 -9.861 48.329 1.00 60.19 272 GLN A N 1
ATOM 2186 C CA . GLN A 1 272 ? -51.746 -10.447 47.130 1.00 60.19 272 GLN A CA 1
ATOM 2187 C C . GLN A 1 272 ? -52.134 -9.645 45.875 1.00 60.19 272 GLN A C 1
ATOM 2189 O O . GLN A 1 272 ? -51.383 -9.612 44.904 1.00 60.19 272 GLN A O 1
ATOM 2194 N N . GLU A 1 273 ? -53.267 -8.941 45.925 1.00 65.00 273 GLU A N 1
ATOM 2195 C CA . GLU A 1 273 ? -53.752 -8.055 44.868 1.00 65.00 273 GLU A CA 1
ATOM 2196 C C . GLU A 1 273 ? -52.901 -6.775 44.752 1.00 65.00 273 GLU A C 1
ATOM 2198 O O . GLU A 1 273 ? -52.546 -6.368 43.645 1.00 65.00 273 GLU A O 1
ATOM 2203 N N . ALA A 1 274 ? -52.465 -6.185 45.873 1.00 64.81 274 ALA A N 1
ATOM 2204 C CA . ALA A 1 274 ? -51.572 -5.023 45.858 1.00 64.81 274 ALA A CA 1
ATOM 2205 C C . ALA A 1 274 ? -50.157 -5.367 45.350 1.00 64.81 274 ALA A C 1
ATOM 2207 O O . ALA A 1 274 ? -49.523 -4.563 44.659 1.00 64.81 274 ALA A O 1
ATOM 2208 N N . LEU A 1 275 ? -49.666 -6.576 45.647 1.00 65.94 275 LEU A N 1
ATOM 2209 C CA . LEU A 1 275 ? -48.375 -7.066 45.153 1.00 65.94 275 LEU A CA 1
ATOM 2210 C C . LEU A 1 275 ? -48.400 -7.375 43.647 1.00 65.94 275 LEU A C 1
ATOM 2212 O O . LEU A 1 275 ? -47.433 -7.047 42.955 1.00 65.94 275 LEU A O 1
ATOM 2216 N N . ASP A 1 276 ? -49.496 -7.930 43.122 1.00 67.06 276 ASP A N 1
ATOM 2217 C CA . ASP A 1 276 ? -49.654 -8.179 41.682 1.00 67.06 276 ASP A CA 1
ATOM 2218 C C . ASP A 1 276 ? -49.745 -6.871 40.879 1.00 67.06 276 ASP A C 1
ATOM 2220 O O . ASP A 1 276 ? -49.142 -6.763 39.812 1.00 67.06 276 ASP A O 1
ATOM 2224 N N . VAL A 1 277 ? -50.413 -5.832 41.396 1.00 73.56 277 VAL A N 1
ATOM 2225 C CA . VAL A 1 277 ? -50.441 -4.503 40.751 1.00 73.56 277 VAL A CA 1
ATOM 2226 C C . VAL A 1 277 ? -49.046 -3.863 40.728 1.00 73.56 277 VAL A C 1
ATOM 2228 O O . VAL A 1 277 ? -48.655 -3.259 39.727 1.00 73.56 277 VAL A O 1
ATOM 2231 N N . PHE A 1 278 ? -48.249 -4.028 41.786 1.00 69.19 278 PHE A N 1
ATOM 2232 C CA . PHE A 1 278 ? -46.882 -3.499 41.834 1.00 69.19 278 PHE A CA 1
ATOM 2233 C C . PHE A 1 278 ? -45.913 -4.254 40.906 1.00 69.19 278 PHE A C 1
ATOM 2235 O O . PHE A 1 278 ? -45.053 -3.637 40.281 1.00 69.19 278 PHE A O 1
ATOM 2242 N N . LEU A 1 279 ? -46.060 -5.576 40.773 1.00 69.25 279 LEU A N 1
ATOM 2243 C CA . LEU A 1 279 ? -45.230 -6.386 39.872 1.00 69.25 279 LEU A CA 1
ATOM 2244 C C . LEU A 1 279 ? -45.628 -6.229 38.394 1.00 69.25 279 LEU A C 1
ATOM 2246 O O . LEU A 1 279 ? -44.750 -6.263 37.531 1.00 69.25 279 LEU A O 1
ATOM 2250 N N . ASN A 1 280 ? -46.913 -6.006 38.101 1.00 68.06 280 ASN A N 1
ATOM 2251 C CA . ASN A 1 280 ? -47.412 -5.845 36.731 1.00 68.06 280 ASN A CA 1
ATOM 2252 C C . ASN A 1 280 ? -47.293 -4.402 36.197 1.00 68.06 280 ASN A C 1
ATOM 2254 O O . ASN A 1 280 ? -47.110 -4.222 34.996 1.00 68.06 280 ASN A O 1
ATOM 2258 N N . SER A 1 281 ? -47.307 -3.371 37.054 1.00 60.88 281 SER A N 1
ATOM 2259 C CA . SER A 1 281 ? -47.196 -1.955 36.628 1.00 60.88 281 SER A CA 1
ATOM 2260 C C . SER A 1 281 ? -45.793 -1.522 36.170 1.00 60.88 281 SER A C 1
ATOM 2262 O O . SER A 1 281 ? -45.625 -0.429 35.634 1.00 60.88 281 SER A O 1
ATOM 2264 N N . GLY A 1 282 ? -44.775 -2.376 36.333 1.00 53.66 282 GLY A N 1
ATOM 2265 C CA . GLY A 1 282 ? -43.422 -2.161 35.803 1.00 53.66 282 GLY A CA 1
ATOM 2266 C C . GLY A 1 282 ? -43.168 -2.757 34.409 1.00 53.66 282 GLY A C 1
ATOM 2267 O O . GLY A 1 282 ? -42.042 -2.672 33.922 1.00 53.66 282 GLY A O 1
ATOM 2268 N N . VAL A 1 283 ? -44.168 -3.395 33.783 1.00 53.00 283 VAL A N 1
ATOM 2269 C CA . VAL A 1 283 ? -44.026 -4.176 32.530 1.00 53.00 283 VAL A CA 1
ATOM 2270 C C . VAL A 1 283 ? -44.908 -3.631 31.393 1.00 53.00 283 VAL A C 1
ATOM 2272 O O . VAL A 1 283 ? -45.228 -4.332 30.435 1.00 53.00 283 VAL A O 1
ATOM 2275 N N . GLU A 1 284 ? -45.263 -2.348 31.416 1.00 50.66 284 GLU A N 1
ATOM 2276 C CA . GLU A 1 284 ? -46.073 -1.771 30.327 1.00 50.66 284 GLU A CA 1
ATOM 2277 C C . GLU A 1 284 ? -45.265 -1.330 29.089 1.00 50.66 284 GLU A C 1
ATOM 2279 O O . GLU A 1 284 ? -45.865 -0.969 28.086 1.00 50.66 284 GLU A O 1
ATOM 2284 N N . ASP A 1 285 ? -43.937 -1.527 29.067 1.00 50.50 285 ASP A N 1
ATOM 2285 C CA . ASP A 1 285 ? -43.099 -1.332 27.862 1.00 50.50 285 ASP A CA 1
ATOM 2286 C C . ASP A 1 285 ? -42.378 -2.611 27.377 1.00 50.50 285 ASP A C 1
ATOM 2288 O O . ASP A 1 285 ? -41.419 -2.554 26.607 1.00 50.50 285 ASP A O 1
ATOM 2292 N N . SER A 1 286 ? -42.820 -3.802 27.802 1.00 46.34 286 SER A N 1
ATOM 2293 C CA . SER A 1 286 ? -42.209 -5.075 27.369 1.00 46.34 286 SER A CA 1
ATOM 2294 C C . SER A 1 286 ? -43.225 -6.213 27.203 1.00 46.34 286 SER A C 1
ATOM 2296 O O . SER A 1 286 ? -42.924 -7.366 27.502 1.00 46.34 286 SER A O 1
ATOM 2298 N N . SER A 1 287 ? -44.425 -5.901 26.702 1.00 42.00 287 SER A N 1
ATOM 2299 C CA . SER A 1 287 ? -45.478 -6.893 26.399 1.00 42.00 287 SER A CA 1
ATOM 2300 C C . SER A 1 287 ? -45.846 -6.990 24.911 1.00 42.00 287 SER A C 1
ATOM 2302 O O . SER A 1 287 ? -46.876 -7.556 24.561 1.00 42.00 287 SER A O 1
ATOM 2304 N N . LEU A 1 288 ? -44.981 -6.520 24.003 1.00 44.03 288 LEU A N 1
ATOM 2305 C CA . LEU A 1 288 ? -45.132 -6.767 22.557 1.00 44.03 288 LEU A CA 1
ATOM 2306 C C . LEU A 1 288 ? -44.330 -7.967 22.032 1.00 44.03 288 LEU A C 1
ATOM 2308 O O . LEU A 1 288 ? -44.197 -8.132 20.824 1.00 44.03 288 LEU A O 1
ATOM 2312 N N . LEU A 1 289 ? -43.827 -8.845 22.903 1.00 44.69 289 LEU A N 1
ATOM 2313 C CA . LEU A 1 289 ? -43.132 -10.063 22.480 1.00 44.69 289 LEU A CA 1
ATOM 2314 C C . LEU A 1 289 ? -43.584 -11.276 23.297 1.00 44.69 289 LEU A C 1
ATOM 2316 O O . LEU A 1 289 ? -42.839 -11.756 24.141 1.00 44.69 289 LEU A O 1
ATOM 2320 N N . SER A 1 290 ? -44.799 -11.774 23.044 1.00 42.12 290 SER A N 1
ATOM 2321 C CA . SER A 1 290 ? -45.041 -13.213 22.812 1.00 42.12 290 SER A CA 1
ATOM 2322 C C . SER A 1 290 ? -46.538 -13.511 22.654 1.00 42.12 290 SER A C 1
ATOM 2324 O O . SER A 1 290 ? -47.198 -13.986 23.572 1.00 42.12 290 SER A O 1
ATOM 2326 N N . ALA A 1 291 ? -47.071 -13.247 21.461 1.00 41.91 291 ALA A N 1
ATOM 2327 C CA . ALA A 1 291 ? -48.205 -13.983 20.900 1.00 41.91 291 ALA A CA 1
ATOM 2328 C C . ALA A 1 291 ? -48.281 -13.732 19.386 1.00 41.91 291 ALA A C 1
ATOM 2330 O O . ALA A 1 291 ? -49.242 -13.149 18.900 1.00 41.91 291 ALA A O 1
ATOM 2331 N N . MET A 1 292 ? -47.259 -14.142 18.626 1.00 30.89 292 MET A N 1
ATOM 2332 C CA . MET A 1 292 ? -47.413 -14.275 17.173 1.00 30.89 292 MET A CA 1
ATOM 2333 C C . MET A 1 292 ? -46.440 -15.310 16.597 1.00 30.89 292 MET A C 1
ATOM 2335 O O . MET A 1 292 ? -45.361 -14.994 16.106 1.00 30.89 292 MET A O 1
ATOM 2339 N N . ILE A 1 293 ? -46.856 -16.577 16.642 1.00 44.59 293 ILE A N 1
ATOM 2340 C CA . ILE A 1 293 ? -46.690 -17.446 15.477 1.00 44.59 293 ILE A CA 1
ATOM 2341 C C . ILE A 1 293 ? -47.900 -17.154 14.592 1.00 44.59 293 ILE A C 1
ATOM 2343 O O . ILE A 1 293 ? -49.029 -17.376 15.022 1.00 44.59 293 ILE A O 1
ATOM 2347 N N . GLY A 1 294 ? -47.649 -16.697 13.366 1.00 35.53 294 GLY A N 1
ATOM 2348 C CA . GLY A 1 294 ? -48.623 -16.759 12.280 1.00 35.53 294 GLY A CA 1
ATOM 2349 C C . GLY A 1 294 ? -48.991 -15.418 11.654 1.00 35.53 294 GLY A C 1
ATOM 2350 O O . GLY A 1 294 ? -49.817 -14.690 12.185 1.00 35.53 294 GLY A O 1
ATOM 2351 N N . SER A 1 295 ? -48.455 -15.222 10.449 1.00 33.56 295 SER A N 1
ATOM 2352 C CA . SER A 1 295 ? -49.155 -14.638 9.299 1.00 33.56 295 SER A CA 1
ATOM 2353 C C . SER A 1 295 ? -49.228 -13.109 9.128 1.00 33.56 295 SER A C 1
ATOM 2355 O O . SER A 1 295 ? -49.996 -12.407 9.770 1.00 33.56 295 SER A O 1
ATOM 2357 N N . ASP A 1 296 ? -48.456 -12.687 8.120 1.00 29.27 296 ASP A N 1
ATOM 2358 C CA . ASP A 1 296 ? -48.835 -11.890 6.944 1.00 29.27 296 ASP A CA 1
ATOM 2359 C C . ASP A 1 296 ? -49.081 -10.366 7.036 1.00 29.27 296 ASP A C 1
ATOM 2361 O O . ASP A 1 296 ? -50.019 -9.876 7.648 1.00 29.27 296 ASP A O 1
ATOM 2365 N N . SER A 1 297 ? -48.323 -9.673 6.172 1.00 35.25 297 SER A N 1
ATOM 2366 C CA . SER A 1 297 ? -48.718 -8.517 5.347 1.00 35.25 297 SER A CA 1
ATOM 2367 C C . SER A 1 297 ? -48.699 -7.082 5.915 1.00 35.25 297 SER A C 1
ATOM 2369 O O . SER A 1 297 ? -49.422 -6.710 6.829 1.00 35.25 297 SER A O 1
ATOM 2371 N N . SER A 1 298 ? -48.004 -6.243 5.129 1.00 32.34 298 SER A N 1
ATOM 2372 C CA . SER A 1 298 ? -48.269 -4.834 4.765 1.00 32.34 298 SER A CA 1
ATOM 2373 C C . SER A 1 298 ? -47.935 -3.662 5.711 1.00 32.34 298 SER A C 1
ATOM 2375 O O . SER A 1 298 ? -48.680 -3.327 6.617 1.00 32.34 298 SER A O 1
ATOM 2377 N N . THR A 1 299 ? -46.852 -2.972 5.328 1.00 35.19 299 THR A N 1
ATOM 2378 C CA . THR A 1 299 ? -46.759 -1.547 4.928 1.00 35.19 299 THR A CA 1
ATOM 2379 C C . THR A 1 299 ? -47.105 -0.372 5.874 1.00 35.19 299 THR A C 1
ATOM 2381 O O . THR A 1 299 ? -48.239 -0.182 6.284 1.00 35.19 299 THR A O 1
ATOM 2384 N N . HIS A 1 300 ? -46.119 0.542 5.939 1.00 33.31 300 HIS A N 1
ATOM 2385 C CA . HIS A 1 300 ? -46.172 2.015 6.067 1.00 33.31 300 HIS A CA 1
ATOM 2386 C C . HIS A 1 300 ? -46.255 2.712 7.448 1.00 33.31 300 HIS A C 1
ATOM 2388 O O . HIS A 1 300 ? -47.282 2.731 8.107 1.00 33.31 300 HIS A O 1
ATOM 2394 N N . GLN A 1 301 ? -45.150 3.432 7.722 1.00 35.44 301 GLN A N 1
ATOM 2395 C CA . GLN A 1 301 ? -45.019 4.845 8.137 1.00 35.44 301 GLN A CA 1
ATOM 2396 C C . GLN A 1 301 ? -45.591 5.309 9.489 1.00 35.44 301 GLN A C 1
ATOM 2398 O O . GLN A 1 301 ? -46.798 5.388 9.675 1.00 35.44 301 GLN A O 1
ATOM 2403 N N . ASN A 1 302 ? -44.699 5.799 10.364 1.00 33.88 302 ASN A N 1
ATOM 2404 C CA . ASN A 1 302 ? -44.649 7.227 10.711 1.00 33.88 302 ASN A CA 1
ATOM 2405 C C . ASN A 1 302 ? -43.367 7.594 11.483 1.00 33.88 302 ASN A C 1
ATOM 2407 O O . ASN A 1 302 ? -42.975 6.923 12.434 1.00 33.88 302 ASN A O 1
ATOM 2411 N N . GLU A 1 303 ? -42.729 8.677 11.036 1.00 40.09 303 GLU A N 1
ATOM 2412 C CA . GLU A 1 303 ? -41.626 9.385 11.688 1.00 40.09 303 GLU A CA 1
ATOM 2413 C C . GLU A 1 303 ? -42.102 10.116 12.953 1.00 40.09 303 GLU A C 1
ATOM 2415 O O . GLU A 1 303 ? -43.109 10.818 12.906 1.00 40.09 303 GLU A O 1
ATOM 2420 N N . ILE A 1 304 ? -41.307 10.077 14.027 1.00 39.59 304 ILE A N 1
ATOM 2421 C CA . ILE A 1 304 ? -41.062 11.245 14.886 1.00 39.59 304 ILE A CA 1
ATOM 2422 C C . ILE A 1 304 ? -39.559 11.272 15.196 1.00 39.59 304 ILE A C 1
ATOM 2424 O O . ILE A 1 304 ? -39.020 10.394 15.866 1.00 39.59 304 ILE A O 1
ATOM 2428 N N . SER A 1 305 ? -38.888 12.295 14.671 1.00 38.31 305 SER A N 1
ATOM 2429 C CA . SER A 1 305 ? -37.494 12.646 14.936 1.00 38.31 305 SER A CA 1
ATOM 2430 C C . SER A 1 305 ? -37.404 13.478 16.217 1.00 38.31 305 SER A C 1
ATOM 2432 O O . SER A 1 305 ? -38.063 14.513 16.311 1.00 38.31 305 SER A O 1
ATOM 2434 N N . PHE A 1 306 ? -36.537 13.093 17.159 1.00 35.12 306 PHE A N 1
ATOM 2435 C CA . PHE A 1 306 ? -36.056 13.991 18.212 1.00 35.12 306 PHE A CA 1
ATOM 2436 C C . PHE A 1 306 ? -34.540 14.163 18.112 1.00 35.12 306 PHE A C 1
ATOM 2438 O O . PHE A 1 306 ? -33.761 13.215 18.176 1.00 35.12 306 PHE A O 1
ATOM 2445 N N . GLN A 1 307 ? -34.164 15.420 17.906 1.00 35.31 307 GLN A N 1
ATOM 2446 C CA . GLN A 1 307 ? -32.822 15.933 17.679 1.00 35.31 307 GLN A CA 1
ATOM 2447 C C . GLN A 1 307 ? -32.126 16.184 19.028 1.00 35.31 307 GLN A C 1
ATOM 2449 O O . GLN A 1 307 ? -32.709 16.790 19.927 1.00 35.31 307 GLN A O 1
ATOM 2454 N N . VAL A 1 308 ? -30.884 15.719 19.166 1.00 41.03 308 VAL A N 1
ATOM 2455 C CA . VAL A 1 308 ? -30.051 15.843 20.375 1.00 41.03 308 VAL A CA 1
ATOM 2456 C C . VAL A 1 308 ? -29.188 17.112 20.290 1.00 41.03 308 VAL A C 1
ATOM 2458 O O . VAL A 1 308 ? -28.488 17.275 19.290 1.00 41.03 308 VAL A O 1
ATOM 2461 N N . PRO A 1 309 ? -29.166 17.997 21.307 1.00 36.94 309 PRO A N 1
ATOM 2462 C CA . PRO A 1 309 ? -28.195 19.087 21.359 1.00 36.94 309 PRO A CA 1
ATOM 2463 C C . PRO A 1 309 ? -26.815 18.603 21.826 1.00 36.94 309 PRO A C 1
ATOM 2465 O O . PRO A 1 309 ? -26.654 18.073 22.927 1.00 36.94 309 PRO A O 1
ATOM 2468 N N . THR A 1 310 ? -25.808 18.817 20.981 1.00 36.44 310 THR A N 1
ATOM 2469 C CA . THR A 1 310 ? -24.400 18.512 21.245 1.00 36.44 310 THR A CA 1
ATOM 2470 C C . THR A 1 310 ? -23.736 19.600 22.091 1.00 36.44 310 THR A C 1
ATOM 2472 O O . THR A 1 310 ? -23.936 20.795 21.900 1.00 36.44 310 THR A O 1
ATOM 2475 N N . ARG A 1 311 ? -22.880 19.142 23.003 1.00 45.78 311 ARG A N 1
ATOM 2476 C CA . ARG A 1 311 ? -21.913 19.872 23.829 1.00 45.78 311 ARG A CA 1
ATOM 2477 C C . ARG A 1 311 ? -21.038 20.842 23.019 1.00 45.78 311 ARG A C 1
ATOM 2479 O O . ARG A 1 311 ? -20.083 20.412 22.382 1.00 45.78 311 ARG A O 1
ATOM 2486 N N . SER A 1 312 ? -21.316 22.138 23.112 1.00 45.53 312 SER A N 1
ATOM 2487 C CA . SER A 1 312 ? -20.381 23.256 22.895 1.00 45.53 312 SER A CA 1
ATOM 2488 C C . SER A 1 312 ? -21.087 24.542 23.301 1.00 45.53 312 SER A C 1
ATOM 2490 O O . SER A 1 312 ? -21.997 24.941 22.598 1.00 45.53 312 SER A O 1
ATOM 2492 N N . GLU A 1 313 ? -20.714 25.101 24.458 1.00 39.03 313 GLU A N 1
ATOM 2493 C CA . GLU A 1 313 ? -20.907 26.496 24.915 1.00 39.03 313 GLU A CA 1
ATOM 2494 C C . GLU A 1 313 ? -20.800 26.527 26.452 1.00 39.03 313 GLU A C 1
ATOM 2496 O O . GLU A 1 313 ? -21.785 26.540 27.183 1.00 39.03 313 GLU A O 1
ATOM 2501 N N . LEU A 1 314 ? -19.570 26.506 26.972 1.00 36.28 314 LEU A N 1
ATOM 2502 C CA . LEU A 1 314 ? -19.303 27.012 28.322 1.00 36.28 314 LEU A CA 1
ATOM 2503 C C . LEU A 1 314 ? -18.097 27.948 28.247 1.00 36.28 314 LEU A C 1
ATOM 2505 O O . LEU A 1 314 ? -17.009 27.661 28.740 1.00 36.28 314 LEU A O 1
ATOM 2509 N N . GLY A 1 315 ? -18.304 29.047 27.527 1.00 33.69 315 GLY A N 1
ATOM 2510 C CA . GLY A 1 315 ? -17.481 30.240 27.612 1.00 33.69 315 GLY A CA 1
ATOM 2511 C C . GLY A 1 315 ? -18.062 31.171 28.673 1.00 33.69 315 GLY A C 1
ATOM 2512 O O . GLY A 1 315 ? -19.217 31.567 28.579 1.00 33.69 315 GLY A O 1
ATOM 2513 N N . GLU A 1 316 ? -17.213 31.522 29.637 1.00 34.38 316 GLU A N 1
ATOM 2514 C CA . GLU A 1 316 ? -17.295 32.702 30.506 1.00 34.38 316 GLU A CA 1
ATOM 2515 C C . GLU A 1 316 ? -18.423 32.753 31.568 1.00 34.38 316 GLU A C 1
ATOM 2517 O O . GLU A 1 316 ? -19.587 33.009 31.266 1.00 34.38 316 GLU A O 1
ATOM 2522 N N . LYS A 1 317 ? -18.043 32.712 32.860 1.00 31.50 317 LYS A N 1
ATOM 2523 C CA . LYS A 1 317 ? -17.981 33.896 33.760 1.00 31.50 317 LYS A CA 1
ATOM 2524 C C . LYS A 1 317 ? -17.813 33.503 35.246 1.00 31.50 317 LYS A C 1
ATOM 2526 O O . LYS A 1 317 ? -18.549 32.673 35.762 1.00 31.50 317 LYS A O 1
ATOM 2531 N N . PHE A 1 318 ? -16.898 34.231 35.903 1.00 29.05 318 PHE A N 1
ATOM 2532 C CA . PHE A 1 318 ? -16.634 34.399 37.350 1.00 29.05 318 PHE A CA 1
ATOM 2533 C C . PHE A 1 318 ? -15.666 33.433 38.066 1.00 29.05 318 PHE A C 1
ATOM 2535 O O . PHE A 1 318 ? -16.039 32.347 38.489 1.00 29.05 318 PHE A O 1
ATOM 2542 N N . CYS A 1 319 ? -14.429 33.903 38.293 1.00 26.66 319 CYS A N 1
ATOM 2543 C CA . CYS A 1 319 ? -14.013 34.494 39.582 1.00 26.66 319 CYS A CA 1
ATOM 2544 C C . CYS A 1 319 ? -12.658 35.236 39.453 1.00 26.66 319 CYS A C 1
ATOM 2546 O O . CYS A 1 319 ? -11.646 34.627 39.115 1.00 26.66 319 CYS A O 1
ATOM 2548 N N . SER A 1 320 ? -12.654 36.545 39.735 1.00 32.03 320 SER A N 1
ATOM 2549 C CA . SER A 1 320 ? -11.488 37.347 40.181 1.00 32.03 320 SER A CA 1
ATOM 2550 C C . SER A 1 320 ? -11.153 36.965 41.645 1.00 32.03 320 SER A C 1
ATOM 2552 O O . SER A 1 320 ? -12.025 36.420 42.313 1.00 32.03 320 SER A O 1
ATOM 2554 N N . GLU A 1 321 ? -10.007 37.193 42.294 1.00 31.34 321 GLU A N 1
ATOM 2555 C CA . GLU A 1 321 ? -8.752 37.921 42.058 1.00 31.34 321 GLU A CA 1
ATOM 2556 C C . GLU A 1 321 ? -7.702 37.403 43.086 1.00 31.34 321 GLU A C 1
ATOM 2558 O O . GLU A 1 321 ? -8.066 36.738 44.056 1.00 31.34 321 GLU A O 1
ATOM 2563 N N . ALA A 1 322 ? -6.414 37.699 42.862 1.00 33.72 322 ALA A N 1
ATOM 2564 C CA . ALA A 1 322 ? -5.213 37.296 43.630 1.00 33.72 322 ALA A CA 1
ATOM 2565 C C . ALA A 1 322 ? -5.081 38.033 45.010 1.00 33.72 322 ALA A C 1
ATOM 2567 O O . ALA A 1 322 ? -6.043 38.726 45.343 1.00 33.72 322 ALA A O 1
ATOM 2568 N N . PRO A 1 323 ? -3.984 37.978 45.835 1.00 44.19 323 PRO A N 1
ATOM 2569 C CA . PRO A 1 323 ? -2.551 38.092 45.455 1.00 44.19 323 PRO A CA 1
ATOM 2570 C C . PRO A 1 323 ? -1.508 37.367 46.361 1.00 44.19 323 PRO A C 1
ATOM 2572 O O . PRO A 1 323 ? -1.833 36.807 47.403 1.00 44.19 323 PRO A O 1
ATOM 2575 N N . GLY A 1 324 ? -0.216 37.483 46.009 1.00 31.08 324 GLY A N 1
ATOM 2576 C CA . GLY A 1 324 ? 0.879 37.501 46.999 1.00 31.08 324 GLY A CA 1
ATOM 2577 C C . GLY A 1 324 ? 2.133 36.703 46.635 1.00 31.08 324 GLY A C 1
ATOM 2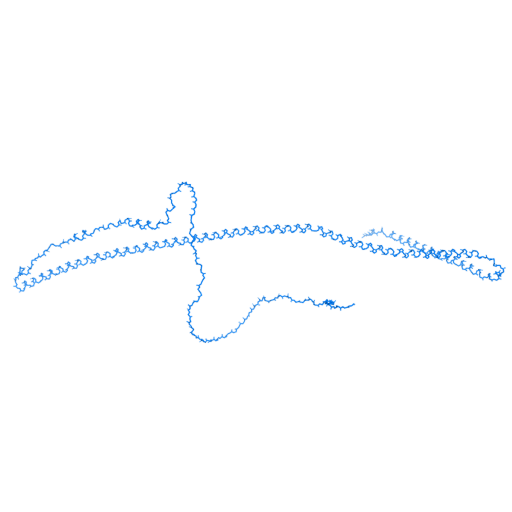578 O O . GLY A 1 324 ? 2.089 35.485 46.542 1.00 31.08 324 GLY A O 1
ATOM 2579 N N . ALA A 1 325 ? 3.249 37.409 46.456 1.00 34.88 325 ALA A N 1
ATOM 2580 C CA . ALA A 1 325 ? 4.568 36.896 46.100 1.00 34.88 325 ALA A CA 1
ATOM 2581 C C . ALA A 1 325 ? 5.456 36.552 47.317 1.00 34.88 325 ALA A C 1
ATOM 2583 O O . ALA A 1 325 ? 5.224 37.052 48.416 1.00 34.88 325 ALA A O 1
ATOM 2584 N N . ASP A 1 326 ? 6.542 35.828 47.007 1.00 29.64 326 ASP A N 1
ATOM 2585 C CA . ASP A 1 326 ? 7.920 35.960 47.524 1.00 29.64 326 ASP A CA 1
ATOM 2586 C C . ASP A 1 326 ? 8.512 34.828 48.397 1.00 29.64 326 ASP A C 1
ATOM 2588 O O . ASP A 1 326 ? 7.847 34.223 49.233 1.00 29.64 326 ASP A O 1
ATOM 2592 N N . SER A 1 327 ? 9.832 34.663 48.209 1.00 34.75 327 SER A N 1
ATOM 2593 C CA . SER A 1 327 ? 10.869 33.970 48.998 1.00 34.75 327 SER A CA 1
ATOM 2594 C C . SER A 1 327 ? 11.449 32.652 48.459 1.00 34.75 327 SER A C 1
ATOM 2596 O O . SER A 1 327 ? 11.102 31.551 48.873 1.00 34.75 327 SER A O 1
ATOM 2598 N N . THR A 1 328 ? 12.409 32.814 47.542 1.00 34.06 328 THR A N 1
ATOM 2599 C CA . THR A 1 328 ? 13.835 32.427 47.645 1.00 34.06 328 THR A CA 1
ATOM 2600 C C . THR A 1 328 ? 14.277 31.476 48.772 1.00 34.06 328 THR A C 1
ATOM 2602 O O . THR A 1 328 ? 14.233 31.844 49.944 1.00 34.06 328 THR A O 1
ATOM 2605 N N . SER A 1 329 ? 14.947 30.378 48.397 1.00 39.53 329 SER A N 1
ATOM 2606 C CA . SER A 1 329 ? 16.234 29.973 48.995 1.00 39.53 329 SER A CA 1
ATOM 2607 C C . SER A 1 329 ? 17.040 29.051 48.063 1.00 39.53 329 SER A C 1
ATOM 2609 O O . SER A 1 329 ? 16.527 28.108 47.466 1.00 39.53 329 SER A O 1
ATOM 2611 N N . GLN A 1 330 ? 18.316 29.409 47.910 1.00 37.50 330 GLN A N 1
ATOM 2612 C CA . GLN A 1 330 ? 19.395 28.693 47.226 1.00 37.50 330 GLN A CA 1
ATOM 2613 C C . GLN A 1 330 ? 19.871 27.501 48.075 1.00 37.50 330 GLN A C 1
ATOM 2615 O O . GLN A 1 330 ? 19.860 27.622 49.296 1.00 37.50 330 GLN A O 1
ATOM 2620 N N . ASP A 1 331 ? 20.401 26.438 47.457 1.00 33.88 331 ASP A N 1
ATOM 2621 C CA . ASP A 1 331 ? 21.818 26.095 47.666 1.00 33.88 331 ASP A CA 1
ATOM 2622 C C . ASP A 1 331 ? 22.377 25.145 46.592 1.00 33.88 331 ASP A C 1
ATOM 2624 O O . ASP A 1 331 ? 21.656 24.354 45.982 1.00 33.88 331 ASP A O 1
ATOM 2628 N N . ALA A 1 332 ? 23.674 25.293 46.343 1.00 35.12 332 ALA A N 1
ATOM 2629 C CA . ALA A 1 332 ? 24.462 24.671 45.286 1.00 35.12 332 ALA A CA 1
ATOM 2630 C C . ALA A 1 332 ? 25.078 23.326 45.710 1.00 35.12 332 ALA A C 1
ATOM 2632 O O . ALA A 1 332 ? 25.383 23.137 46.881 1.00 35.12 332 ALA A O 1
ATOM 2633 N N . CYS A 1 333 ? 25.371 22.442 44.746 1.00 39.12 333 CYS A N 1
ATOM 2634 C CA . CYS A 1 333 ? 26.558 21.580 44.801 1.00 39.12 333 CYS A CA 1
ATOM 2635 C C . CYS A 1 333 ? 26.898 20.987 43.423 1.00 39.12 333 CYS A C 1
ATOM 2637 O O . CYS A 1 333 ? 26.039 20.482 42.704 1.00 39.12 333 CYS A O 1
ATOM 2639 N N . GLU A 1 334 ? 28.179 21.104 43.086 1.00 35.94 334 GLU A N 1
ATOM 2640 C CA . GLU A 1 334 ? 28.876 20.650 41.883 1.00 35.94 334 GLU A CA 1
ATOM 2641 C C . GLU A 1 334 ? 28.907 19.118 41.736 1.00 35.94 334 GLU A C 1
ATOM 2643 O O . GLU A 1 334 ? 28.897 18.401 42.735 1.00 35.94 334 GLU A O 1
ATOM 2648 N N . GLY A 1 335 ? 29.092 18.626 40.504 1.00 34.59 335 GLY A N 1
ATOM 2649 C CA . GLY A 1 335 ? 29.753 17.332 40.294 1.00 34.59 335 GLY A CA 1
ATOM 2650 C C . GLY A 1 335 ? 29.258 16.495 39.116 1.00 34.59 335 GLY A C 1
ATOM 2651 O O . GLY A 1 335 ? 28.294 15.758 39.248 1.00 34.59 335 GLY A O 1
ATOM 2652 N N . GLU A 1 336 ? 30.026 16.557 38.026 1.00 34.97 336 GLU A N 1
ATOM 2653 C CA . GLU A 1 336 ? 30.213 15.533 36.981 1.00 34.97 336 GLU A CA 1
ATOM 2654 C C . GLU A 1 336 ? 29.060 15.174 36.020 1.00 34.97 336 GLU A C 1
ATOM 2656 O O . GLU A 1 336 ? 28.118 14.452 36.327 1.00 34.97 336 GLU A O 1
ATOM 2661 N N . ALA A 1 337 ? 29.244 15.585 34.760 1.00 41.12 337 ALA A N 1
ATOM 2662 C CA . ALA A 1 337 ? 28.701 14.892 33.589 1.00 41.12 337 ALA A CA 1
ATOM 2663 C C . ALA A 1 337 ? 29.491 13.580 33.346 1.00 41.12 337 ALA A C 1
ATOM 2665 O O . ALA A 1 337 ? 30.642 13.494 33.787 1.00 41.12 337 ALA A O 1
ATOM 2666 N N . PRO A 1 338 ? 28.971 12.595 32.576 1.00 46.47 338 PRO A N 1
ATOM 2667 C CA . PRO A 1 338 ? 29.161 12.725 31.127 1.00 46.47 338 PRO A CA 1
ATOM 2668 C C . PRO A 1 338 ? 28.098 12.071 30.208 1.00 46.47 338 PRO A C 1
ATOM 2670 O O . PRO A 1 338 ? 27.326 11.196 30.587 1.00 46.47 338 PRO A O 1
ATOM 2673 N N . VAL A 1 339 ? 28.222 12.462 28.933 1.00 35.59 339 VAL A N 1
ATOM 2674 C CA . VAL A 1 339 ? 27.762 11.830 27.679 1.00 35.59 339 VAL A CA 1
ATOM 2675 C C . VAL A 1 339 ? 26.322 12.102 27.229 1.00 35.59 339 VAL A C 1
ATOM 2677 O O . VAL A 1 339 ? 25.415 11.286 27.347 1.00 35.59 339 VAL A O 1
ATOM 2680 N N . VAL A 1 340 ? 26.194 13.251 26.567 1.00 39.81 340 VAL A N 1
ATOM 2681 C CA . VAL A 1 340 ? 25.273 13.495 25.451 1.00 39.81 340 VAL A CA 1
ATOM 2682 C C . VAL A 1 340 ? 25.912 12.954 24.160 1.00 39.81 340 VAL A C 1
ATOM 2684 O O . VAL A 1 340 ? 27.083 13.224 23.896 1.00 39.81 340 VAL A O 1
ATOM 2687 N N . GLN A 1 341 ? 25.136 12.230 23.352 1.00 33.66 341 GLN A N 1
ATOM 2688 C CA . GLN A 1 341 ? 25.247 12.177 21.884 1.00 33.66 341 GLN A CA 1
ATOM 2689 C C . GLN A 1 341 ? 23.809 12.421 21.379 1.00 33.66 341 GLN A C 1
ATOM 2691 O O . GLN A 1 341 ? 22.933 11.621 21.688 1.00 33.66 341 GLN A O 1
ATOM 2696 N N . SER A 1 342 ? 23.425 13.638 20.976 1.00 42.31 342 SER A N 1
ATOM 2697 C CA . SER A 1 342 ? 23.669 14.331 19.691 1.00 42.31 342 SER A CA 1
ATOM 2698 C C . SER A 1 342 ? 23.017 13.636 18.493 1.00 42.31 342 SER A C 1
ATOM 2700 O O . SER A 1 342 ? 23.468 12.553 18.140 1.00 42.31 342 SER A O 1
ATOM 2702 N N . ASP A 1 343 ? 22.025 14.291 17.865 1.00 37.09 343 ASP A N 1
ATOM 2703 C CA . ASP A 1 343 ? 22.122 14.738 16.456 1.00 37.09 343 ASP A CA 1
ATOM 2704 C C . ASP A 1 343 ? 20.996 15.751 16.084 1.00 37.09 343 ASP A C 1
ATOM 2706 O O . ASP A 1 343 ? 19.872 15.379 15.754 1.00 37.09 343 ASP A O 1
ATOM 2710 N N . GLU A 1 344 ? 21.304 17.047 16.201 1.00 41.25 344 GLU A N 1
ATOM 2711 C CA . GLU A 1 344 ? 20.902 18.138 15.284 1.00 41.25 344 GLU A CA 1
ATOM 2712 C C . GLU A 1 344 ? 22.189 18.363 14.459 1.00 41.25 344 GLU A C 1
ATOM 2714 O O . GLU A 1 344 ? 23.261 18.383 15.061 1.00 41.25 344 GLU A O 1
ATOM 2719 N N . GLU A 1 345 ? 22.280 18.467 13.133 1.00 43.38 345 GLU A N 1
ATOM 2720 C CA . GLU A 1 345 ? 21.552 19.213 12.100 1.00 43.38 345 GLU A CA 1
ATOM 2721 C C . GLU A 1 345 ? 22.296 18.906 10.770 1.00 43.38 345 GLU A C 1
ATOM 2723 O O . GLU A 1 345 ? 23.524 18.821 10.792 1.00 43.38 345 GLU A O 1
ATOM 2728 N N . ASN A 1 346 ? 21.625 18.785 9.609 1.00 36.28 346 ASN A N 1
ATOM 2729 C CA . ASN A 1 346 ? 22.155 19.334 8.339 1.00 36.28 346 ASN A CA 1
ATOM 2730 C C . ASN A 1 346 ? 21.178 19.162 7.161 1.00 36.28 346 ASN A C 1
ATOM 2732 O O . ASN A 1 346 ? 21.085 18.088 6.564 1.00 36.28 346 ASN A O 1
ATOM 2736 N N . VAL A 1 347 ? 20.528 20.249 6.738 1.00 42.03 347 VAL A N 1
ATOM 2737 C CA . VAL A 1 347 ? 20.047 20.377 5.354 1.00 42.03 347 VAL A CA 1
ATOM 2738 C C . VAL A 1 347 ? 21.092 21.184 4.596 1.00 42.03 347 VAL A C 1
ATOM 2740 O O . VAL A 1 347 ? 21.152 22.407 4.677 1.00 42.03 347 VAL A O 1
ATOM 2743 N N . GLN A 1 348 ? 21.939 20.464 3.866 1.00 40.34 348 GLN A N 1
ATOM 2744 C CA . GLN A 1 348 ? 22.817 21.023 2.847 1.00 40.34 348 GLN A CA 1
ATOM 2745 C C . GLN A 1 348 ? 21.975 21.610 1.717 1.00 40.34 348 GLN A C 1
ATOM 2747 O O . GLN A 1 348 ? 21.335 20.856 0.989 1.00 40.34 348 GLN A O 1
ATOM 2752 N N . VAL A 1 349 ? 22.061 22.918 1.489 1.00 41.56 349 VAL A N 1
ATOM 2753 C CA . VAL A 1 349 ? 21.999 23.445 0.125 1.00 41.56 349 VAL A CA 1
ATOM 2754 C C . VAL A 1 349 ? 22.930 24.638 0.056 1.00 41.56 349 VAL A C 1
ATOM 2756 O O . VAL A 1 349 ? 22.590 25.717 0.525 1.00 41.56 349 VAL A O 1
ATOM 2759 N N . ASP A 1 350 ? 24.100 24.449 -0.546 1.00 38.28 350 ASP A N 1
ATOM 2760 C CA . ASP A 1 350 ? 24.808 25.595 -1.084 1.00 38.28 350 ASP A CA 1
ATOM 2761 C C . ASP A 1 350 ? 25.596 25.252 -2.347 1.00 38.28 350 ASP A C 1
ATOM 2763 O O . ASP A 1 350 ? 26.352 24.282 -2.409 1.00 38.28 350 ASP A O 1
ATOM 2767 N N . THR A 1 351 ? 25.502 26.196 -3.281 1.00 38.88 351 THR A N 1
ATOM 2768 C CA . THR A 1 351 ? 26.461 26.522 -4.348 1.00 38.88 351 THR A CA 1
ATOM 2769 C C . THR A 1 351 ? 26.415 25.756 -5.676 1.00 38.88 351 THR A C 1
ATOM 2771 O O . THR A 1 351 ? 26.902 24.635 -5.785 1.00 38.88 351 THR A O 1
ATOM 2774 N N . ALA A 1 352 ? 25.967 26.465 -6.725 1.00 34.56 352 ALA A N 1
ATOM 2775 C CA . ALA A 1 352 ? 26.660 26.708 -8.012 1.00 34.56 352 ALA A CA 1
ATOM 2776 C C . ALA A 1 352 ? 25.615 27.065 -9.096 1.00 34.56 352 ALA A C 1
ATOM 2778 O O . ALA A 1 352 ? 24.585 26.416 -9.186 1.00 34.56 352 ALA A O 1
ATOM 2779 N N . LEU A 1 353 ? 25.765 28.025 -10.007 1.00 36.25 353 LEU A N 1
ATOM 2780 C CA . LEU A 1 353 ? 26.778 29.034 -10.279 1.00 36.25 353 LEU A CA 1
ATOM 2781 C C . LEU A 1 353 ? 26.115 30.025 -11.257 1.00 36.25 353 LEU A C 1
ATOM 2783 O O . LEU A 1 353 ? 25.481 29.614 -12.228 1.00 36.25 353 LEU A O 1
ATOM 2787 N N . VAL A 1 354 ? 26.282 31.320 -11.016 1.00 37.72 354 VAL A N 1
ATOM 2788 C CA . VAL A 1 354 ? 25.986 32.398 -11.965 1.00 37.72 354 VAL A CA 1
ATOM 2789 C C . VAL A 1 354 ? 27.153 32.497 -12.953 1.00 37.72 354 VAL A C 1
ATOM 2791 O O . VAL A 1 354 ? 28.289 32.648 -12.513 1.00 37.72 354 VAL A O 1
ATOM 2794 N N . ASN A 1 355 ? 26.879 32.366 -14.258 1.00 37.44 355 ASN A N 1
ATOM 2795 C CA . ASN A 1 355 ? 27.449 33.163 -15.362 1.00 37.44 355 ASN A CA 1
ATOM 2796 C C . ASN A 1 355 ? 27.184 32.507 -16.729 1.00 37.44 355 ASN A C 1
ATOM 2798 O O . ASN A 1 355 ? 27.831 31.522 -17.059 1.00 37.44 355 ASN A O 1
ATOM 2802 N N . THR A 1 356 ? 26.352 33.142 -17.560 1.00 36.47 356 THR A N 1
ATOM 2803 C CA . THR A 1 356 ? 26.723 33.514 -18.940 1.00 36.47 356 THR A CA 1
ATOM 2804 C C . THR A 1 356 ? 25.849 34.681 -19.397 1.00 36.47 356 THR A C 1
ATOM 2806 O O . THR A 1 356 ? 24.629 34.561 -19.495 1.00 36.47 356 THR A O 1
ATOM 2809 N N . GLU A 1 357 ? 26.497 35.805 -19.684 1.00 40.81 357 GLU A N 1
ATOM 2810 C CA . GLU A 1 357 ? 25.962 36.935 -20.440 1.00 40.81 357 GLU A CA 1
ATOM 2811 C C . GLU A 1 357 ? 25.557 36.514 -21.864 1.00 40.81 357 GLU A C 1
ATOM 2813 O O . GLU A 1 357 ? 26.276 35.757 -22.506 1.00 40.81 357 GLU A O 1
ATOM 2818 N N . THR A 1 358 ? 24.454 37.062 -22.384 1.00 36.84 358 THR A N 1
ATOM 2819 C CA . THR A 1 358 ? 24.243 37.479 -23.794 1.00 36.84 358 THR A CA 1
ATOM 2820 C C . THR A 1 358 ? 22.940 38.298 -23.828 1.00 36.84 358 THR A C 1
ATOM 2822 O O . THR A 1 358 ? 21.851 37.776 -23.655 1.00 36.84 358 THR A O 1
ATOM 2825 N N . LYS A 1 359 ? 22.990 39.630 -23.749 1.00 37.19 359 LYS A N 1
ATOM 2826 C CA . LYS A 1 359 ? 23.023 40.574 -24.882 1.00 37.19 359 LYS A CA 1
ATOM 2827 C C . LYS A 1 359 ? 21.994 40.282 -25.991 1.00 37.19 359 LYS A C 1
ATOM 2829 O O . LYS A 1 359 ? 22.317 39.567 -26.934 1.00 37.19 359 LYS A O 1
ATOM 2834 N N . SER A 1 360 ? 20.834 40.951 -25.948 1.00 35.91 360 SER A N 1
ATOM 2835 C CA . SER A 1 360 ? 20.342 41.914 -26.970 1.00 35.91 360 SER A CA 1
ATOM 2836 C C . SER A 1 360 ? 18.867 42.308 -26.734 1.00 35.91 360 SER A C 1
ATOM 2838 O O . SER A 1 360 ? 18.155 41.562 -26.067 1.00 35.91 360 SER A O 1
ATOM 2840 N N . PRO A 1 361 ? 18.423 43.486 -27.219 1.00 49.38 361 PRO A N 1
ATOM 2841 C CA . PRO A 1 361 ? 17.273 44.209 -26.685 1.00 49.38 361 PRO A CA 1
ATOM 2842 C C . PRO A 1 361 ? 15.990 43.983 -27.493 1.00 49.38 361 PRO A C 1
ATOM 2844 O O . PRO A 1 361 ? 16.028 43.803 -28.709 1.00 49.38 361 PRO A O 1
ATOM 2847 N N . SER A 1 362 ? 14.849 44.095 -26.823 1.00 40.28 362 SER A N 1
ATOM 2848 C CA . SER A 1 362 ? 13.550 44.295 -27.458 1.00 40.28 362 SER A CA 1
ATOM 2849 C C . SER A 1 362 ? 12.869 45.467 -26.769 1.00 40.28 362 SER A C 1
ATOM 2851 O O . SER A 1 362 ? 12.325 45.301 -25.680 1.00 40.28 362 SER A O 1
ATOM 2853 N N . ASP A 1 363 ? 12.910 46.638 -27.397 1.00 41.97 363 ASP A N 1
ATOM 2854 C CA . ASP A 1 363 ? 11.850 47.610 -27.187 1.00 41.97 363 ASP A CA 1
ATOM 2855 C C . ASP A 1 363 ? 11.563 48.392 -28.466 1.00 41.97 363 ASP A C 1
ATOM 2857 O O . ASP A 1 363 ? 12.442 48.643 -29.294 1.00 41.97 363 ASP A O 1
ATOM 2861 N N . ALA A 1 364 ? 10.278 48.647 -28.641 1.00 43.41 364 ALA A N 1
ATOM 2862 C CA . ALA A 1 364 ? 9.638 49.083 -29.862 1.00 43.41 364 ALA A CA 1
ATOM 2863 C C . ALA A 1 364 ? 9.645 50.613 -30.033 1.00 43.41 364 ALA A C 1
ATOM 2865 O O . ALA A 1 364 ? 9.841 51.363 -29.082 1.00 43.41 364 ALA A O 1
ATOM 2866 N N . SER A 1 365 ? 9.287 51.023 -31.257 1.00 43.19 365 SER A N 1
ATOM 2867 C CA . SER A 1 365 ? 8.749 52.338 -31.650 1.00 43.19 365 SER A CA 1
ATOM 2868 C C . SER A 1 365 ? 9.750 53.459 -31.958 1.00 43.19 365 SER A C 1
ATOM 2870 O O . SER A 1 365 ? 10.276 54.100 -31.057 1.00 43.19 365 SER A O 1
ATOM 2872 N N . ASN A 1 366 ? 9.909 53.777 -33.253 1.00 46.00 366 ASN A N 1
ATOM 2873 C CA . ASN A 1 366 ? 9.629 55.132 -33.751 1.00 46.00 366 ASN A CA 1
ATOM 2874 C C . ASN A 1 366 ? 9.556 55.208 -35.294 1.00 46.00 366 ASN A C 1
ATOM 2876 O O . ASN A 1 366 ? 10.516 54.922 -36.002 1.00 46.00 366 ASN A O 1
ATOM 2880 N N . GLU A 1 367 ? 8.363 55.568 -35.759 1.00 55.09 367 GLU A N 1
ATOM 2881 C CA . GLU A 1 367 ? 7.990 56.523 -36.816 1.00 55.09 367 GLU A CA 1
ATOM 2882 C C . GLU A 1 367 ? 9.110 57.315 -37.538 1.00 55.09 367 GLU A C 1
ATOM 2884 O O . GLU A 1 367 ? 9.872 58.026 -36.881 1.00 55.09 367 GLU A O 1
ATOM 2889 N N . SER A 1 368 ? 9.114 57.290 -38.884 1.00 55.72 368 SER A N 1
ATOM 2890 C CA . SER A 1 368 ? 9.185 58.453 -39.816 1.00 55.72 368 SER A CA 1
ATOM 2891 C C . SER A 1 368 ? 9.961 58.171 -41.118 1.00 55.72 368 SER A C 1
ATOM 2893 O O . SER A 1 368 ? 11.101 57.719 -41.063 1.00 55.72 368 SER A O 1
ATOM 2895 N N . ASP A 1 369 ? 9.296 58.529 -42.229 1.00 44.16 369 ASP A N 1
ATOM 2896 C CA . ASP A 1 369 ? 9.716 58.766 -43.634 1.00 44.16 369 ASP A CA 1
ATOM 2897 C C . ASP A 1 369 ? 10.397 57.668 -44.477 1.00 44.16 369 ASP A C 1
ATOM 2899 O O . ASP A 1 369 ? 11.589 57.344 -44.270 1.00 44.16 369 ASP A O 1
#

Organism: NCBI:txid3147026

pLDDT: mean 71.05, std 25.15, range [26.66, 98.81]

InterPro domains:
  IPR007531 Dysbindin [PF04440] (199-341)
  IPR007531 Dysbindin [PTHR16294] (25-368)

Radius of gyration: 77.87 Å; chains: 1; bounding box: 154×109×217 Å